Protein AF-A0A3B0ZNG4-F1 (afdb_monomer_lite)

Sequence (256 aa):
MVKKKQIKKQVKKKQLKSKEAVKKKTVAGKAMAKKVVAKKKVAIKKKAVTKKKVAVKKAAVTKSRAKKKSVVTSRRPTAKNDKGLGLTYITRMDHGNTHGWWVRVYKDSKPVESKLFSDGVHGGKLKAKKKAQIHRDLVVKKNKIVPVHLRKTREHSVDKRSTSGVVGVTLSVAEKAGSLRVHWSARFMEKGRQRNVSFSVRKYGYEGAFRNALKVRYAAIERPLPRGLKPPAPSKTLERWMKKQNINPDVNRVTR

Secondary structure (DSSP, 8-state):
--HHHHHHHHHHHHHHHHHHHHHHHHHHHHHHHHHHHHHHHHHHHHHHHHHHHHHHHHHHHHHTTSS---------PPPP--SS-TTTTEEEEEETTEEEEEEEEEETTEEEEEEEEEHHHHTSHHHHHHHHHHHHHHHHHHTTPPPGGGS----PPPPTT-TTSSTTEEEEEEEETTEEEEEEEEEEEETTEEEEEEEEHHHHHHHHHHHHHHHHHHHHTT-PPPTT-PPPPPPHHHHHHHHHTT--TT------

pLDDT: mean 74.51, std 17.83, range [31.36, 95.0]

Foldseek 3Di:
DPVVVVVVVVVVVVVVVVVVVVVVVVVVVVVVVVVVVVVVVVVVVVVVVVVVVVVVVVVVVVVVVPPDDDDDPPPDPDPDPPVDCPCPQWDFDDDDPFGWIWGWDDDPNHTDDIDTQGQVVQVGDVRRVVVSVVVNVVSCVVVVPDDPVRPDPPPDQDDPPAQFNDPQWHWDWDDDPNDTWIWIKGWAADPNDIDIDIDTCLHAAQFLRRVVSQVVNCVRVVHDRDPPRGGHDDDPVVVVNCVVSVRDNPGRPPPD

Organism: NCBI:txid652676

Structure (mmCIF, N/CA/C/O backbone):
data_AF-A0A3B0ZNG4-F1
#
_entry.id   AF-A0A3B0ZNG4-F1
#
loop_
_atom_site.group_PDB
_atom_site.id
_atom_site.type_symbol
_atom_site.label_atom_id
_atom_site.label_alt_id
_atom_site.label_comp_id
_atom_site.label_asym_id
_atom_site.label_entity_id
_atom_site.label_seq_id
_atom_site.pdbx_PDB_ins_code
_atom_site.Cartn_x
_atom_site.Cartn_y
_atom_site.Cartn_z
_atom_site.occupancy
_atom_site.B_iso_or_equiv
_atom_site.auth_seq_id
_atom_site.auth_comp_id
_atom_site.auth_asym_id
_atom_site.auth_atom_id
_atom_site.pdbx_PDB_model_num
ATOM 1 N N . MET A 1 1 ? 8.550 -18.268 -132.167 1.00 57.28 1 MET A N 1
ATOM 2 C CA . MET A 1 1 ? 8.669 -17.047 -131.323 1.00 57.28 1 MET A CA 1
ATOM 3 C C . MET A 1 1 ? 7.418 -16.669 -130.487 1.00 57.28 1 MET A C 1
ATOM 5 O O . MET A 1 1 ? 7.416 -15.605 -129.878 1.00 57.28 1 MET A O 1
ATOM 9 N N . VAL A 1 2 ? 6.379 -17.516 -130.353 1.00 59.19 2 VAL A N 1
ATOM 10 C CA . VAL A 1 2 ? 5.085 -17.103 -129.739 1.00 59.19 2 VAL A CA 1
ATOM 11 C C . VAL A 1 2 ? 4.899 -17.534 -128.263 1.00 59.19 2 VAL A C 1
ATOM 13 O O . VAL A 1 2 ? 4.305 -16.795 -127.479 1.00 59.19 2 VAL A O 1
ATOM 16 N N . LYS A 1 3 ? 5.498 -18.649 -127.809 1.00 58.75 3 LYS A N 1
ATOM 17 C CA . LYS A 1 3 ? 5.297 -19.185 -126.437 1.00 58.75 3 LYS A CA 1
ATOM 18 C C . LYS A 1 3 ? 5.907 -18.345 -125.292 1.00 58.75 3 LYS A C 1
ATOM 20 O O . LYS A 1 3 ? 5.339 -18.299 -124.204 1.00 58.75 3 LYS A O 1
ATOM 25 N N . LYS A 1 4 ? 7.004 -17.598 -125.509 1.00 56.22 4 LYS A N 1
ATOM 26 C CA . LYS A 1 4 ? 7.631 -16.750 -124.459 1.00 56.22 4 LYS A CA 1
ATOM 27 C C . LYS A 1 4 ? 6.819 -15.486 -124.114 1.00 56.22 4 LYS A C 1
ATOM 29 O O . LYS A 1 4 ? 6.902 -14.997 -122.986 1.00 56.22 4 LYS A O 1
ATOM 34 N N . LYS A 1 5 ? 6.000 -14.961 -125.040 1.00 59.62 5 LYS A N 1
ATOM 35 C CA . LYS A 1 5 ? 5.165 -13.763 -124.799 1.00 59.62 5 LYS A CA 1
ATOM 36 C C . LYS A 1 5 ? 3.930 -14.068 -123.938 1.00 59.62 5 LYS A C 1
ATOM 38 O O . LYS A 1 5 ? 3.557 -13.237 -123.108 1.00 59.62 5 LYS A O 1
ATOM 43 N N . GLN A 1 6 ? 3.334 -15.258 -124.062 1.00 59.78 6 GLN A N 1
ATOM 44 C CA . GLN A 1 6 ? 2.169 -15.655 -123.255 1.00 59.78 6 GLN A CA 1
ATOM 45 C C . GLN A 1 6 ? 2.517 -15.868 -121.772 1.00 59.78 6 GLN A C 1
ATOM 47 O O . GLN A 1 6 ? 1.777 -15.401 -120.903 1.00 59.78 6 GLN A O 1
ATOM 52 N N . ILE A 1 7 ? 3.680 -16.456 -121.470 1.00 61.12 7 ILE A N 1
ATOM 53 C CA . ILE A 1 7 ? 4.126 -16.705 -120.087 1.00 61.12 7 ILE A CA 1
ATOM 54 C C . ILE A 1 7 ? 4.395 -15.380 -119.346 1.00 61.12 7 ILE A C 1
ATOM 56 O O . ILE A 1 7 ? 3.908 -15.178 -118.232 1.00 61.12 7 ILE A O 1
ATOM 60 N N . LYS A 1 8 ? 5.059 -14.405 -119.989 1.00 62.00 8 LYS A N 1
ATOM 61 C CA . LYS A 1 8 ? 5.282 -13.066 -119.398 1.00 62.00 8 LYS A CA 1
ATOM 62 C C . LYS A 1 8 ? 3.972 -12.316 -119.109 1.00 62.00 8 LYS A C 1
ATOM 64 O O . LYS A 1 8 ? 3.874 -11.619 -118.097 1.00 62.00 8 LYS A O 1
ATOM 69 N N . LYS A 1 9 ? 2.947 -12.472 -119.958 1.00 66.44 9 LYS A N 1
ATOM 70 C CA . LYS A 1 9 ? 1.638 -11.815 -119.778 1.00 66.44 9 LYS A CA 1
ATOM 71 C C . LYS A 1 9 ? 0.849 -12.424 -118.608 1.00 66.44 9 LYS A C 1
ATOM 73 O O . LYS A 1 9 ? 0.216 -11.681 -117.857 1.00 66.44 9 LYS A O 1
ATOM 78 N N . GLN A 1 10 ? 0.944 -13.741 -118.393 1.00 61.19 10 GLN A N 1
ATOM 79 C CA . GLN A 1 10 ? 0.310 -14.412 -117.249 1.00 61.19 10 GLN A CA 1
ATOM 80 C C . GLN A 1 10 ? 0.970 -14.053 -115.907 1.00 61.19 10 GLN A C 1
ATOM 82 O O . GLN A 1 10 ? 0.257 -13.753 -114.946 1.00 61.19 10 GLN A O 1
ATOM 87 N N . VAL A 1 11 ? 2.305 -13.975 -115.842 1.00 61.94 11 VAL A N 1
ATOM 88 C CA . VAL A 1 11 ? 3.027 -13.585 -114.611 1.00 61.94 11 VAL A CA 1
ATOM 89 C C . VAL A 1 11 ? 2.701 -12.140 -114.205 1.00 61.94 11 VAL A C 1
ATOM 91 O O . VAL A 1 11 ? 2.413 -11.878 -113.035 1.00 61.94 11 VAL A O 1
ATOM 94 N N . LYS A 1 12 ? 2.622 -11.208 -115.167 1.00 65.12 12 LYS A N 1
ATOM 95 C CA . LYS A 1 12 ? 2.272 -9.801 -114.893 1.00 65.12 12 LYS A CA 1
ATOM 96 C C . LYS A 1 12 ? 0.827 -9.642 -114.391 1.00 65.12 12 LYS A C 1
ATOM 98 O O . LYS A 1 12 ? 0.576 -8.856 -113.479 1.00 65.12 12 LYS A O 1
ATOM 103 N N . LYS A 1 13 ? -0.120 -10.437 -114.911 1.00 64.19 13 LYS A N 1
ATOM 104 C CA . LYS A 1 13 ? -1.529 -10.432 -114.462 1.00 64.19 13 LYS A CA 1
ATOM 105 C C . LYS A 1 13 ? -1.692 -11.025 -113.051 1.00 64.19 13 LYS A C 1
ATOM 107 O O . LYS A 1 13 ? -2.508 -10.529 -112.275 1.00 64.19 13 LYS A O 1
ATOM 112 N N . LYS A 1 14 ? -0.881 -12.029 -112.686 1.00 62.38 14 LYS A N 1
ATOM 113 C CA . LYS A 1 14 ? -0.859 -12.624 -111.333 1.00 62.38 14 LYS A CA 1
ATOM 114 C C . LYS A 1 14 ? -0.262 -11.662 -110.290 1.00 62.38 14 LYS A C 1
ATOM 116 O O . LYS A 1 14 ? -0.794 -11.564 -109.188 1.00 62.38 14 LYS A O 1
ATOM 121 N N . GLN A 1 15 ? 0.763 -10.886 -110.661 1.00 60.09 15 GLN A N 1
ATOM 122 C CA . GLN A 1 15 ? 1.368 -9.861 -109.793 1.00 60.09 15 GLN A CA 1
ATOM 123 C C . GLN A 1 15 ? 0.485 -8.615 -109.585 1.00 60.09 15 GLN A C 1
ATOM 125 O O . GLN A 1 15 ? 0.544 -7.987 -108.529 1.00 60.09 15 GLN A O 1
ATOM 130 N N . LEU A 1 16 ? -0.356 -8.250 -110.559 1.00 60.66 16 LEU A N 1
ATOM 131 C CA . LEU A 1 16 ? -1.315 -7.148 -110.399 1.00 60.66 16 LEU A CA 1
ATOM 132 C C . LEU A 1 16 ? -2.482 -7.533 -109.473 1.00 60.66 16 LEU A C 1
ATOM 134 O O . LEU A 1 16 ? -2.827 -6.757 -108.583 1.00 60.66 16 LEU A O 1
ATOM 138 N N . LYS A 1 17 ? -3.008 -8.764 -109.585 1.00 61.12 17 LYS A N 1
ATOM 139 C CA . LYS A 1 17 ? -4.063 -9.271 -108.685 1.00 61.12 17 LYS A CA 1
ATOM 140 C C . LYS A 1 17 ? -3.606 -9.402 -107.225 1.00 61.12 17 LYS A C 1
ATOM 142 O O . LYS A 1 17 ? -4.395 -9.141 -106.319 1.00 61.12 17 LYS A O 1
ATOM 147 N N . SER A 1 18 ? -2.343 -9.762 -106.970 1.00 58.84 18 SER A N 1
ATOM 148 C CA . SER A 1 18 ? -1.824 -9.849 -105.596 1.00 58.84 18 SER A CA 1
ATOM 149 C C . SER A 1 18 ? -1.625 -8.472 -104.949 1.00 58.84 18 SER A C 1
ATOM 151 O O . SER A 1 18 ? -1.932 -8.306 -103.768 1.00 58.84 18 SER A O 1
ATOM 153 N N . LYS A 1 19 ? -1.209 -7.450 -105.711 1.00 60.44 19 LYS A N 1
ATOM 154 C CA . LYS A 1 19 ? -1.071 -6.071 -105.201 1.00 60.44 19 LYS A CA 1
ATOM 155 C C . LYS A 1 19 ? -2.418 -5.421 -104.868 1.00 60.44 19 LYS A C 1
ATOM 157 O O . LYS A 1 19 ? -2.521 -4.697 -103.877 1.00 60.44 19 LYS A O 1
ATOM 162 N N . GLU A 1 20 ? -3.464 -5.716 -105.634 1.00 59.69 20 GLU A N 1
ATOM 163 C CA . GLU A 1 20 ? -4.807 -5.179 -105.390 1.00 59.69 20 GLU A CA 1
ATOM 164 C C . GLU A 1 20 ? -5.466 -5.793 -104.135 1.00 59.69 20 GLU A C 1
ATOM 166 O O . GLU A 1 20 ? -6.095 -5.086 -103.340 1.00 59.69 20 GLU A O 1
ATOM 171 N N . ALA A 1 21 ? -5.223 -7.085 -103.876 1.00 58.44 21 ALA A N 1
ATOM 172 C CA . ALA A 1 21 ? -5.681 -7.774 -102.666 1.00 58.44 21 ALA A CA 1
ATOM 173 C C . ALA A 1 21 ? -5.008 -7.250 -101.376 1.00 58.44 21 ALA A C 1
ATOM 175 O O . ALA A 1 21 ? -5.660 -7.133 -100.333 1.00 58.44 21 ALA A O 1
ATOM 176 N N . VAL A 1 22 ? -3.727 -6.868 -101.441 1.00 58.88 22 VAL A N 1
ATOM 177 C CA . VAL A 1 22 ? -2.989 -6.280 -100.303 1.00 58.88 22 VAL A CA 1
ATOM 178 C C . VAL A 1 22 ? -3.452 -4.844 -100.007 1.00 58.88 22 VAL A C 1
ATOM 180 O O . VAL A 1 22 ? -3.559 -4.447 -98.840 1.00 58.88 22 VAL A O 1
ATOM 183 N N . LYS A 1 23 ? -3.826 -4.076 -101.041 1.00 58.97 23 LYS A N 1
ATOM 184 C CA . LYS A 1 23 ? -4.353 -2.709 -100.883 1.00 58.97 23 LYS A CA 1
ATOM 185 C C . LYS A 1 23 ? -5.767 -2.696 -100.276 1.00 58.97 23 LYS A C 1
ATOM 187 O O . LYS A 1 23 ? -6.052 -1.867 -99.415 1.00 58.97 23 LYS A O 1
ATOM 192 N N . LYS A 1 24 ? -6.632 -3.665 -100.616 1.00 58.97 24 LYS A N 1
ATOM 193 C CA . LYS A 1 24 ? -7.957 -3.814 -99.970 1.00 58.97 24 LYS A CA 1
ATOM 194 C C . LYS A 1 24 ? -7.868 -4.234 -98.490 1.00 58.97 24 LYS A C 1
ATOM 196 O O . LYS A 1 24 ? -8.616 -3.697 -97.672 1.00 58.97 24 LYS A O 1
ATOM 201 N N . LYS A 1 25 ? -6.921 -5.105 -98.104 1.00 57.66 25 LYS A N 1
ATOM 202 C CA . LYS A 1 25 ? -6.720 -5.503 -96.688 1.00 57.66 25 LYS A CA 1
ATOM 203 C C . LYS A 1 25 ? -6.217 -4.357 -95.795 1.00 57.66 25 LYS A C 1
ATOM 205 O O . LYS A 1 25 ? -6.630 -4.252 -94.641 1.00 57.66 25 LYS A O 1
ATOM 210 N N . THR A 1 26 ? -5.379 -3.462 -96.319 1.00 57.12 26 THR A N 1
ATOM 211 C CA . THR A 1 26 ? -4.822 -2.331 -95.549 1.00 57.12 26 THR A CA 1
ATOM 212 C C . THR A 1 26 ? -5.828 -1.197 -95.315 1.00 57.12 26 THR A C 1
ATOM 214 O O . THR A 1 26 ? -5.824 -0.589 -94.240 1.00 57.12 26 THR A O 1
ATOM 217 N N . VAL A 1 27 ? -6.747 -0.948 -96.253 1.00 58.59 27 VAL A N 1
ATOM 218 C CA . VAL A 1 27 ? -7.817 0.055 -96.077 1.00 58.59 27 VAL A CA 1
ATOM 219 C C . VAL A 1 27 ? -8.879 -0.426 -95.073 1.00 58.59 27 VAL A C 1
ATOM 221 O O . VAL A 1 27 ? -9.294 0.350 -94.208 1.00 58.59 27 VAL A O 1
ATOM 224 N N . ALA A 1 28 ? -9.239 -1.716 -95.092 1.00 56.22 28 ALA A N 1
ATOM 225 C CA . ALA A 1 28 ? -10.167 -2.303 -94.118 1.00 56.22 28 ALA A CA 1
ATOM 226 C C . ALA A 1 28 ? -9.609 -2.283 -92.676 1.00 56.22 28 ALA A C 1
ATOM 228 O O . ALA A 1 28 ? -10.331 -1.940 -91.736 1.00 56.22 28 ALA A O 1
ATOM 229 N N . GLY A 1 29 ? -8.308 -2.549 -92.495 1.00 54.41 29 GLY A N 1
ATOM 230 C CA . GLY A 1 29 ? -7.642 -2.471 -91.187 1.00 54.41 29 GLY A CA 1
ATOM 231 C C . GLY A 1 29 ? -7.610 -1.053 -90.596 1.00 54.41 29 GLY A C 1
ATOM 232 O O . GLY A 1 29 ? -7.880 -0.865 -89.406 1.00 54.41 29 GLY A O 1
ATOM 233 N N . LYS A 1 30 ? -7.373 -0.025 -91.428 1.00 58.16 30 LYS A N 1
ATOM 234 C CA . LYS A 1 30 ? -7.393 1.388 -90.992 1.00 58.16 30 LYS A CA 1
ATOM 235 C C . LYS A 1 30 ? -8.799 1.884 -90.627 1.00 58.16 30 LYS A C 1
ATOM 237 O O . LYS A 1 30 ? -8.936 2.658 -89.675 1.00 58.16 30 LYS A O 1
ATOM 242 N N . ALA A 1 31 ? -9.841 1.426 -91.326 1.00 57.06 31 ALA A N 1
ATOM 243 C CA . ALA A 1 31 ? -11.229 1.764 -91.001 1.00 57.06 31 ALA A CA 1
ATOM 244 C C . ALA A 1 31 ? -11.690 1.124 -89.675 1.00 57.06 31 ALA A C 1
ATOM 246 O O . ALA A 1 31 ? -12.338 1.789 -88.860 1.00 57.06 31 ALA A O 1
ATOM 247 N N . MET A 1 32 ? -11.291 -0.126 -89.402 1.00 57.09 32 MET A N 1
ATOM 248 C CA . MET A 1 32 ? -11.587 -0.793 -88.127 1.00 57.09 32 MET A CA 1
ATOM 249 C C . MET A 1 32 ? -10.853 -0.146 -86.942 1.00 57.09 32 MET A C 1
ATOM 251 O O . MET A 1 32 ? -11.470 0.096 -85.902 1.00 57.09 32 MET A O 1
ATOM 255 N N . ALA A 1 33 ? -9.584 0.247 -87.106 1.00 57.12 33 ALA A N 1
ATOM 256 C CA . ALA A 1 33 ? -8.815 0.909 -86.047 1.00 57.12 33 ALA A CA 1
ATOM 257 C C . ALA A 1 33 ? -9.409 2.275 -85.637 1.00 57.12 33 ALA A C 1
ATOM 259 O O . ALA A 1 33 ? -9.537 2.562 -84.444 1.00 57.12 33 ALA A O 1
ATOM 260 N N . LYS A 1 34 ? -9.868 3.097 -86.595 1.00 60.31 34 LYS A N 1
ATOM 261 C CA . LYS A 1 34 ? -10.533 4.380 -86.283 1.00 60.31 34 LYS A CA 1
ATOM 262 C C . LYS A 1 34 ? -11.864 4.189 -85.537 1.00 60.31 34 LYS A C 1
ATOM 264 O O . LYS A 1 34 ? -12.151 4.944 -84.605 1.00 60.31 34 LYS A O 1
ATOM 269 N N . LYS A 1 35 ? -12.646 3.153 -85.872 1.00 59.03 35 LYS A N 1
ATOM 270 C CA . LYS A 1 35 ? -13.938 2.857 -85.215 1.00 59.03 35 LYS A CA 1
ATOM 271 C C . LYS A 1 35 ? -13.762 2.372 -83.767 1.00 59.03 35 LYS A C 1
ATOM 273 O O . LYS A 1 35 ? -14.542 2.756 -82.892 1.00 59.03 35 LYS A O 1
ATOM 278 N N . VAL A 1 36 ? -12.713 1.592 -83.488 1.00 58.41 36 VAL A N 1
ATOM 279 C CA . VAL A 1 36 ? -12.380 1.123 -82.128 1.00 58.41 36 VAL A CA 1
ATOM 280 C C . VAL A 1 36 ? -11.893 2.278 -81.244 1.00 58.41 36 VAL A C 1
ATOM 282 O O . VAL A 1 36 ? -12.336 2.405 -80.101 1.00 58.41 36 VAL A O 1
ATOM 285 N N . VAL A 1 37 ? -11.059 3.179 -81.774 1.00 59.06 37 VAL A N 1
ATOM 286 C CA . VAL A 1 37 ? -10.563 4.349 -81.024 1.00 59.06 37 VAL A CA 1
ATOM 287 C C . VAL A 1 37 ? -11.690 5.348 -80.713 1.00 59.06 37 VAL A C 1
ATOM 289 O O . VAL A 1 37 ? -11.750 5.873 -79.596 1.00 59.06 37 VAL A O 1
ATOM 292 N N . ALA A 1 38 ? -12.638 5.553 -81.634 1.00 59.19 38 ALA A N 1
ATOM 293 C CA . ALA A 1 38 ? -13.813 6.395 -81.397 1.00 59.19 38 ALA A CA 1
ATOM 294 C C . ALA A 1 38 ? -14.747 5.813 -80.314 1.00 59.19 38 ALA A C 1
ATOM 296 O O . ALA A 1 38 ? -15.129 6.528 -79.384 1.00 59.19 38 ALA A O 1
ATOM 297 N N . LYS A 1 39 ? -15.039 4.501 -80.350 1.00 58.62 39 LYS A N 1
ATOM 298 C CA . LYS A 1 39 ? -15.840 3.831 -79.304 1.00 58.62 39 LYS A CA 1
ATOM 299 C C . LYS A 1 39 ? -15.163 3.881 -77.925 1.00 58.62 39 LYS A C 1
ATOM 301 O O . LYS A 1 39 ? -15.842 4.108 -76.921 1.00 58.62 39 LYS A O 1
ATOM 306 N N . LYS A 1 40 ? -13.830 3.756 -77.861 1.00 58.47 40 LYS A N 1
ATOM 307 C CA . LYS A 1 40 ? -13.070 3.823 -76.597 1.00 58.47 40 LYS A CA 1
ATOM 308 C C . LYS A 1 40 ? -13.097 5.232 -75.979 1.00 58.47 40 LYS A C 1
ATOM 310 O O . LYS A 1 40 ? -13.305 5.355 -74.773 1.00 58.47 40 LYS A O 1
ATOM 315 N N . LYS A 1 41 ? -12.997 6.301 -76.785 1.00 58.50 41 LYS A N 1
ATOM 316 C CA . LYS A 1 41 ? -13.106 7.695 -76.295 1.00 58.50 41 LYS A CA 1
ATOM 317 C C . LYS A 1 41 ? -14.509 8.041 -75.769 1.00 58.50 41 LYS A C 1
ATOM 319 O O . LYS A 1 41 ? -14.620 8.730 -74.754 1.00 58.50 41 LYS A O 1
ATOM 324 N N . VAL A 1 42 ? -15.575 7.524 -76.388 1.00 58.31 42 VAL A N 1
ATOM 325 C CA . VAL A 1 42 ? -16.960 7.738 -75.915 1.00 58.31 42 VAL A CA 1
ATOM 326 C C . VAL A 1 42 ? -17.232 6.993 -74.598 1.00 58.31 42 VAL A C 1
ATOM 328 O O . VAL A 1 42 ? -17.859 7.552 -73.696 1.00 58.31 42 VAL A O 1
ATOM 331 N N . ALA A 1 43 ? -16.698 5.779 -74.428 1.00 55.66 43 ALA A N 1
ATOM 332 C CA . ALA A 1 43 ? -16.823 5.019 -73.179 1.00 55.66 43 ALA A CA 1
ATOM 333 C C . ALA A 1 43 ? -16.085 5.679 -71.994 1.00 55.66 43 ALA A C 1
ATOM 335 O O . ALA A 1 43 ? -16.588 5.670 -70.867 1.00 55.66 43 ALA A O 1
ATOM 336 N N . ILE A 1 44 ? -14.928 6.305 -72.243 1.00 58.44 44 ILE A N 1
ATOM 337 C CA . ILE A 1 44 ? -14.160 7.030 -71.217 1.00 58.44 44 ILE A CA 1
ATOM 338 C C . ILE A 1 44 ? -14.892 8.314 -70.789 1.00 58.44 44 ILE A C 1
ATOM 340 O O . ILE A 1 44 ? -15.012 8.572 -69.589 1.00 58.44 44 ILE A O 1
ATOM 344 N N . LYS A 1 45 ? -15.481 9.072 -71.729 1.00 56.59 45 LYS A N 1
ATOM 345 C CA . LYS A 1 45 ? -16.289 10.259 -71.390 1.00 56.59 45 LYS A CA 1
ATOM 346 C C . LYS A 1 45 ? -17.568 9.901 -70.617 1.00 56.59 45 LYS A C 1
ATOM 348 O O . LYS A 1 45 ? -17.867 10.559 -69.623 1.00 56.59 45 LYS A O 1
ATOM 353 N N . LYS A 1 46 ? -18.277 8.819 -70.974 1.00 55.75 46 LYS A N 1
ATOM 354 C CA . LYS A 1 46 ? -19.475 8.375 -70.226 1.00 55.75 46 LYS A CA 1
ATOM 355 C C . LYS A 1 46 ? -19.150 7.889 -68.801 1.00 55.75 46 LYS A C 1
ATOM 357 O O . LYS A 1 46 ? -19.910 8.192 -67.885 1.00 55.75 46 LYS A O 1
ATOM 362 N N . LYS A 1 47 ? -18.003 7.225 -68.578 1.00 55.62 47 LYS A N 1
ATOM 363 C CA . LYS A 1 47 ? -17.538 6.830 -67.226 1.00 55.62 47 LYS A CA 1
ATOM 364 C C . LYS A 1 47 ? -17.084 8.016 -66.358 1.00 55.62 47 LYS A C 1
ATOM 366 O O . LYS A 1 47 ? -17.202 7.950 -65.135 1.00 55.62 47 LYS A O 1
ATOM 371 N N . ALA A 1 48 ? -16.592 9.101 -66.957 1.00 53.44 48 ALA A N 1
ATOM 372 C CA . ALA A 1 48 ? -16.216 10.311 -66.221 1.00 53.44 48 ALA A CA 1
ATOM 373 C C . ALA A 1 48 ? -17.443 11.104 -65.725 1.00 53.44 48 ALA A C 1
ATOM 375 O O . ALA A 1 48 ? -17.445 11.601 -64.597 1.00 53.44 48 ALA A O 1
ATOM 376 N N . VAL A 1 49 ? -18.515 11.164 -66.522 1.00 55.16 49 VAL A N 1
ATOM 377 C CA . VAL A 1 49 ? -19.752 11.881 -66.159 1.00 55.16 49 VAL A CA 1
ATOM 378 C C . VAL A 1 49 ? -20.537 11.146 -65.061 1.00 55.16 49 VAL A C 1
ATOM 380 O O . VAL A 1 49 ? -21.043 11.787 -64.137 1.00 55.16 49 VAL A O 1
ATOM 383 N N . THR A 1 50 ? -20.569 9.808 -65.071 1.00 55.16 50 THR A N 1
ATOM 384 C CA . THR A 1 50 ? -21.223 9.021 -64.006 1.00 55.16 50 THR A CA 1
ATOM 385 C C . THR A 1 50 ? -20.448 9.040 -62.686 1.00 55.16 50 THR A C 1
ATOM 387 O O . THR A 1 50 ? -21.069 9.136 -61.627 1.00 55.16 50 THR A O 1
ATOM 390 N N . LYS A 1 51 ? -19.105 9.079 -62.707 1.00 53.66 51 LYS A N 1
ATOM 391 C CA . LYS A 1 51 ? -18.300 9.266 -61.481 1.00 53.66 51 LYS A CA 1
ATOM 392 C C . LYS A 1 51 ? -18.472 10.657 -60.854 1.00 53.66 51 LYS A C 1
ATOM 394 O O . LYS A 1 51 ? -18.544 10.752 -59.630 1.00 53.66 51 LYS A O 1
ATOM 399 N N . LYS A 1 52 ? -18.620 11.723 -61.655 1.00 53.34 52 LYS A N 1
ATOM 400 C CA . LYS A 1 52 ? -18.869 13.084 -61.133 1.00 53.34 52 LYS A CA 1
ATOM 401 C C . LYS A 1 52 ? -20.258 13.224 -60.487 1.00 53.34 52 LYS A C 1
ATOM 403 O O . LYS A 1 52 ? -20.369 13.837 -59.430 1.00 53.34 52 LYS A O 1
ATOM 408 N N . LYS A 1 53 ? -21.304 12.596 -61.044 1.00 52.25 53 LYS A N 1
ATOM 409 C CA . LYS A 1 53 ? -22.677 12.667 -60.490 1.00 52.25 53 LYS A CA 1
ATOM 410 C C . LYS A 1 53 ? -22.855 11.874 -59.179 1.00 52.25 53 LYS A C 1
ATOM 412 O O . LYS A 1 53 ? -23.625 12.291 -58.317 1.00 52.25 53 LYS A O 1
ATOM 417 N N . VAL A 1 54 ? -22.110 10.780 -58.988 1.00 52.94 54 VAL A N 1
ATOM 418 C CA . VAL A 1 54 ? -22.124 9.984 -57.738 1.00 52.94 54 VAL A CA 1
ATOM 419 C C . VAL A 1 54 ? -21.322 10.659 -56.612 1.00 52.94 54 VAL A C 1
ATOM 421 O O . VAL A 1 54 ? -21.699 10.554 -55.445 1.00 52.94 54 VAL A O 1
ATOM 424 N N . ALA A 1 55 ? -20.267 11.414 -56.942 1.00 50.56 55 ALA A N 1
ATOM 425 C CA . ALA A 1 55 ? -19.482 12.165 -55.958 1.00 50.56 55 ALA A CA 1
ATOM 426 C C . ALA A 1 55 ? -20.261 13.348 -55.346 1.00 50.56 55 ALA A C 1
ATOM 428 O O . ALA A 1 55 ? -20.189 13.569 -54.138 1.00 50.56 55 ALA A O 1
ATOM 429 N N . VAL A 1 56 ? -21.073 14.055 -56.142 1.00 54.12 56 VAL A N 1
ATOM 430 C CA . VAL A 1 56 ? -21.857 15.210 -55.660 1.00 54.12 56 VAL A CA 1
ATOM 431 C C . VAL A 1 56 ? -23.024 14.778 -54.755 1.00 54.12 56 VAL A C 1
ATOM 433 O O . VAL A 1 56 ? -23.279 15.428 -53.744 1.00 54.12 56 VAL A O 1
ATOM 436 N N . LYS A 1 57 ? -23.673 13.629 -55.014 1.00 49.75 57 LYS A N 1
ATOM 437 C CA . LYS A 1 57 ? -24.732 13.102 -54.124 1.00 49.75 57 LYS A CA 1
ATOM 438 C C . LYS A 1 57 ? -24.199 12.506 -52.809 1.00 49.75 57 LYS A C 1
ATOM 440 O O . LYS A 1 57 ? -24.870 12.627 -51.788 1.00 49.75 57 LYS A O 1
ATOM 445 N N . LYS A 1 58 ? -22.983 11.936 -52.777 1.00 46.88 58 LYS A N 1
ATOM 446 C CA . LYS A 1 58 ? -22.347 11.478 -51.519 1.00 46.88 58 LYS A CA 1
ATOM 447 C C . LYS A 1 58 ? -21.835 12.625 -50.636 1.00 46.88 58 LYS A C 1
ATOM 449 O O . LYS A 1 58 ? -21.783 12.452 -49.424 1.00 46.88 58 LYS A O 1
ATOM 454 N N . ALA A 1 59 ? -21.505 13.784 -51.210 1.00 45.25 59 ALA A N 1
ATOM 455 C CA . ALA A 1 59 ? -21.048 14.956 -50.456 1.00 45.25 59 ALA A CA 1
ATOM 456 C C . ALA A 1 59 ? -22.186 15.749 -49.775 1.00 45.25 59 ALA A C 1
ATOM 458 O O . ALA A 1 59 ? -21.947 16.429 -48.778 1.00 45.25 59 ALA A O 1
ATOM 459 N N . ALA A 1 60 ? -23.424 15.650 -50.273 1.00 44.69 60 ALA A N 1
ATOM 460 C CA . ALA A 1 60 ? -24.585 16.312 -49.667 1.00 44.69 60 ALA A CA 1
ATOM 461 C C . ALA A 1 60 ? -25.144 15.548 -48.448 1.00 44.69 60 ALA A C 1
ATOM 463 O O . ALA A 1 60 ? -25.575 16.164 -47.477 1.00 44.69 60 ALA A O 1
ATOM 464 N N . VAL A 1 61 ? -25.065 14.210 -48.446 1.00 45.28 61 VAL A N 1
ATOM 465 C CA . VAL A 1 61 ? -25.571 13.358 -47.346 1.00 45.28 61 VAL A CA 1
ATOM 466 C C . VAL A 1 61 ? -24.601 13.292 -46.153 1.00 45.28 61 VAL A C 1
ATOM 468 O O . VAL A 1 61 ? -25.012 13.031 -45.025 1.00 45.28 61 VAL A O 1
ATOM 471 N N . THR A 1 62 ? -23.311 13.585 -46.349 1.00 44.50 62 THR A N 1
ATOM 472 C CA . THR A 1 62 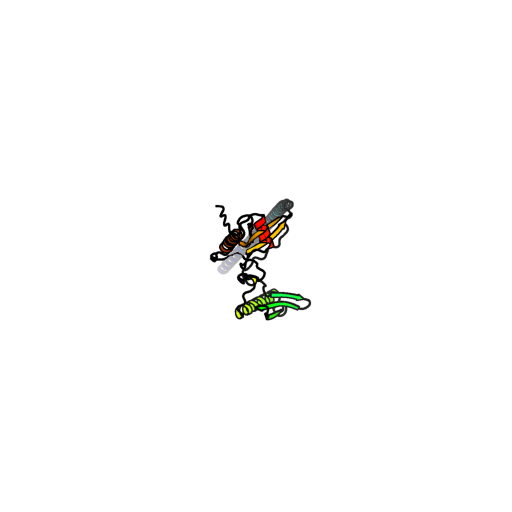? -22.319 13.622 -45.257 1.00 44.50 62 THR A CA 1
ATOM 473 C C . THR A 1 62 ? -22.259 14.961 -44.521 1.00 44.50 62 THR A C 1
ATOM 475 O O . THR A 1 62 ? -21.840 14.983 -43.365 1.00 44.50 62 THR A O 1
ATOM 478 N N . LYS A 1 63 ? -22.729 16.065 -45.121 1.00 45.72 63 LYS A N 1
ATOM 479 C CA . LYS A 1 63 ? -22.758 17.387 -44.462 1.00 45.72 63 LYS A CA 1
ATOM 480 C C . LYS A 1 63 ? -23.954 17.594 -43.523 1.00 45.72 63 LYS A C 1
ATOM 482 O O . LYS A 1 63 ? -23.814 18.317 -42.542 1.00 45.72 63 LYS A O 1
ATOM 487 N N . SER A 1 64 ? -25.089 16.924 -43.736 1.00 42.06 64 SER A N 1
ATOM 488 C CA . SER A 1 64 ? -26.259 17.027 -42.840 1.00 42.06 64 SER A CA 1
ATOM 489 C C . SER A 1 64 ? -26.200 16.092 -41.621 1.00 42.06 64 SER A C 1
ATOM 491 O O . SER A 1 64 ? -26.918 16.304 -40.648 1.00 42.06 64 SER A O 1
ATOM 493 N N . ARG A 1 65 ? -25.280 15.116 -41.601 1.00 38.62 65 ARG A N 1
ATOM 494 C CA . ARG A 1 65 ? -25.012 14.221 -40.455 1.00 38.62 65 ARG A CA 1
ATOM 495 C C . ARG A 1 65 ? -23.766 14.636 -39.651 1.00 38.62 65 ARG A C 1
ATOM 497 O O . ARG A 1 65 ? -23.143 13.809 -38.998 1.00 38.62 65 ARG A O 1
ATOM 504 N N . ALA A 1 66 ? -23.379 15.912 -39.705 1.00 43.09 66 ALA A N 1
ATOM 505 C CA . ALA A 1 66 ? -22.264 16.468 -38.926 1.00 43.09 66 ALA A CA 1
ATOM 506 C C . ALA A 1 66 ? -22.713 17.426 -37.800 1.00 43.09 66 ALA A C 1
ATOM 508 O O . ALA A 1 66 ? -21.896 17.834 -36.981 1.00 43.09 66 ALA A O 1
ATOM 509 N N . LYS A 1 67 ? -24.013 17.740 -37.692 1.00 41.81 67 LYS A N 1
ATOM 510 C CA . LYS A 1 67 ? -24.599 18.561 -36.613 1.00 41.81 67 LYS A CA 1
ATOM 511 C C . LYS A 1 67 ? -25.562 17.738 -35.751 1.00 41.81 67 LYS A C 1
ATOM 513 O O . LYS A 1 67 ? -26.763 17.957 -35.776 1.00 41.81 67 LYS A O 1
ATOM 518 N N . LYS A 1 68 ? -25.036 16.744 -35.033 1.00 45.78 68 LYS A N 1
ATOM 519 C CA . LYS A 1 68 ? -25.613 16.161 -33.801 1.00 45.78 68 LYS A CA 1
ATOM 520 C C . LYS A 1 68 ? -24.725 14.997 -33.372 1.00 45.78 68 LYS A C 1
ATOM 522 O O . LYS A 1 68 ? -24.925 13.871 -33.814 1.00 45.78 68 LYS A O 1
ATOM 527 N N . LYS A 1 69 ? -23.719 15.290 -32.547 1.00 39.34 69 LYS A N 1
ATOM 528 C CA . LYS A 1 69 ? -23.108 14.356 -31.588 1.00 39.34 69 LYS A CA 1
ATOM 529 C C . LYS A 1 69 ? -22.263 15.156 -30.597 1.00 39.34 69 LYS A C 1
ATOM 531 O O . LYS A 1 69 ? -21.122 15.501 -30.863 1.00 39.34 69 LYS A O 1
ATOM 536 N N . SER A 1 70 ? -22.951 15.524 -29.518 1.00 37.34 70 SER A N 1
ATOM 537 C CA . SER A 1 70 ? -22.503 15.509 -28.124 1.00 37.34 70 SER A CA 1
ATOM 538 C C . SER A 1 70 ? -21.005 15.654 -27.854 1.00 37.34 70 SER A C 1
ATOM 540 O O . SER A 1 70 ? -20.208 14.779 -28.190 1.00 37.34 70 SER A O 1
ATOM 542 N N . VAL A 1 71 ? -20.695 16.708 -27.100 1.00 46.06 71 VAL A N 1
ATOM 543 C CA . VAL A 1 71 ? -19.534 16.860 -26.220 1.00 46.06 71 VAL A CA 1
ATOM 544 C C . VAL A 1 71 ? -19.219 15.527 -25.530 1.00 46.06 71 VAL A C 1
ATOM 546 O O . VAL A 1 71 ? -19.860 15.141 -24.559 1.00 46.06 71 VAL A O 1
ATOM 549 N N . VAL A 1 72 ? -18.237 14.802 -26.057 1.00 39.03 72 VAL A N 1
ATOM 550 C CA . VAL A 1 72 ? -17.560 13.712 -25.358 1.00 39.03 72 VAL A CA 1
ATOM 551 C C . VAL A 1 72 ? -16.099 14.109 -25.340 1.00 39.03 72 VAL A C 1
ATOM 553 O O . VAL A 1 72 ? -15.431 14.141 -26.372 1.00 39.03 72 VAL A O 1
ATOM 556 N N . THR A 1 73 ? -15.633 14.477 -24.154 1.00 47.84 73 THR A N 1
ATOM 557 C CA . THR A 1 73 ? -14.226 14.695 -23.833 1.00 47.84 73 THR A CA 1
ATOM 558 C C . THR A 1 73 ? -13.392 13.566 -24.434 1.00 47.84 73 THR A C 1
ATOM 560 O O . THR A 1 73 ? -13.562 12.395 -24.087 1.00 47.84 73 THR A O 1
ATOM 563 N N . SER A 1 74 ? -12.501 13.908 -25.365 1.00 45.41 74 SER A N 1
ATOM 564 C CA . SER A 1 74 ? -11.593 12.971 -26.018 1.00 45.41 74 SER A CA 1
ATOM 565 C C . SER A 1 74 ? -10.564 12.463 -25.007 1.00 45.41 74 SER A C 1
ATOM 567 O O . SER A 1 74 ? -9.433 12.937 -24.912 1.00 45.41 74 SER A O 1
ATOM 569 N N . ARG A 1 75 ? -10.943 11.457 -24.216 1.00 46.50 75 ARG A N 1
ATOM 570 C CA . ARG A 1 75 ? -9.964 10.666 -23.472 1.00 46.50 75 ARG A CA 1
ATOM 571 C C . ARG A 1 75 ? -9.106 9.938 -24.502 1.00 46.50 75 ARG A C 1
ATOM 573 O O . ARG A 1 75 ? -9.584 9.057 -25.214 1.00 46.50 75 ARG A O 1
ATOM 580 N N . ARG A 1 76 ? -7.844 10.363 -24.600 1.00 39.41 76 ARG A N 1
ATOM 581 C CA . ARG A 1 76 ? -6.769 9.715 -25.361 1.00 39.41 76 ARG A CA 1
ATOM 582 C C . ARG A 1 76 ? -6.871 8.192 -25.174 1.00 39.41 76 ARG A C 1
ATOM 584 O O . ARG A 1 76 ? -6.982 7.764 -24.023 1.00 39.41 76 ARG A O 1
ATOM 591 N N . PRO A 1 77 ? -6.832 7.373 -26.240 1.00 41.16 77 PRO A N 1
ATOM 592 C CA . PRO A 1 77 ? -6.856 5.926 -26.080 1.00 41.16 77 PRO A CA 1
ATOM 593 C C . PRO A 1 77 ? -5.647 5.525 -25.233 1.00 41.16 77 PRO A C 1
ATOM 595 O O . PRO A 1 77 ? -4.500 5.787 -25.606 1.00 41.16 77 PRO A O 1
ATOM 598 N N . THR A 1 78 ? -5.901 4.959 -24.055 1.00 47.75 78 THR A N 1
ATOM 599 C CA . THR A 1 78 ? -4.852 4.397 -23.211 1.00 47.75 78 THR A CA 1
ATOM 600 C C . THR A 1 78 ? -4.198 3.270 -23.998 1.00 47.75 78 THR A C 1
ATOM 602 O O . THR A 1 78 ? -4.878 2.371 -24.499 1.00 47.75 78 THR A O 1
ATOM 605 N N . ALA A 1 79 ? -2.879 3.363 -24.182 1.00 49.84 79 ALA A N 1
ATOM 606 C CA . ALA A 1 79 ? -2.099 2.320 -24.829 1.00 49.84 79 ALA A CA 1
ATOM 607 C C . ALA A 1 79 ? -2.457 0.979 -24.181 1.00 49.84 79 ALA A C 1
ATOM 609 O O . ALA A 1 79 ? -2.445 0.857 -22.955 1.00 49.84 79 ALA A O 1
ATOM 610 N N . LYS A 1 80 ? -2.840 -0.001 -25.004 1.00 43.56 80 LYS A N 1
ATOM 611 C CA . LYS A 1 80 ? -3.060 -1.370 -24.543 1.00 43.56 80 LYS A CA 1
ATOM 612 C C . LYS A 1 80 ? -1.791 -1.791 -23.798 1.00 43.56 80 LYS A C 1
ATOM 614 O O . LYS A 1 80 ? -0.695 -1.643 -24.328 1.00 43.56 80 LYS A O 1
ATOM 619 N N . ASN A 1 81 ? -1.946 -2.219 -22.547 1.00 46.22 81 ASN A N 1
ATOM 620 C CA . ASN A 1 81 ? -0.850 -2.715 -21.724 1.00 46.22 81 ASN A CA 1
ATOM 621 C C . ASN A 1 81 ? -0.336 -4.018 -22.343 1.00 46.22 81 ASN A C 1
ATOM 623 O O . ASN A 1 81 ? -0.787 -5.106 -21.981 1.00 46.22 81 ASN A O 1
ATOM 627 N N . ASP A 1 82 ? 0.597 -3.910 -23.283 1.00 47.38 82 ASP A N 1
ATOM 628 C CA . ASP A 1 82 ? 1.460 -5.023 -23.642 1.00 47.38 82 ASP A CA 1
ATOM 629 C C . ASP A 1 82 ? 2.127 -5.460 -22.334 1.00 47.38 82 ASP A C 1
ATOM 631 O O . ASP A 1 82 ? 2.807 -4.662 -21.689 1.00 47.38 82 ASP A O 1
ATOM 635 N N . LYS A 1 83 ? 1.886 -6.700 -21.895 1.00 51.78 83 LYS A N 1
ATOM 636 C CA . LYS A 1 83 ? 2.316 -7.254 -20.592 1.00 51.78 83 LYS A CA 1
ATOM 637 C C . LYS A 1 83 ? 3.850 -7.379 -20.434 1.00 51.78 83 LYS A C 1
ATOM 639 O O . LYS A 1 83 ? 4.325 -8.199 -19.656 1.00 51.78 83 LYS A O 1
ATOM 644 N N . GLY A 1 84 ? 4.632 -6.625 -21.203 1.00 61.12 84 GLY A N 1
ATOM 645 C CA . GLY A 1 84 ? 6.082 -6.528 -21.096 1.00 61.12 84 GLY A CA 1
ATOM 646 C C . GLY A 1 84 ? 6.521 -5.369 -20.202 1.00 61.12 84 GLY A C 1
ATOM 647 O O . GLY A 1 84 ? 5.713 -4.599 -19.693 1.00 61.12 84 GLY A O 1
ATOM 648 N N . LEU A 1 85 ? 7.836 -5.187 -20.072 1.00 67.50 85 LEU A N 1
ATOM 649 C CA . LEU A 1 85 ? 8.455 -4.137 -19.247 1.00 67.50 85 LEU A CA 1
ATOM 650 C C . LEU A 1 85 ? 8.239 -2.701 -19.769 1.00 67.50 85 LEU A C 1
ATOM 652 O O . LEU A 1 85 ? 8.920 -1.777 -19.326 1.00 67.50 85 LEU A O 1
ATOM 656 N N . GLY A 1 86 ? 7.341 -2.502 -20.742 1.00 82.62 86 GLY A N 1
ATOM 657 C CA . GLY A 1 86 ? 6.969 -1.207 -21.311 1.00 82.62 86 GLY A CA 1
ATOM 658 C C . GLY A 1 86 ? 8.163 -0.283 -21.566 1.00 82.62 86 GLY A C 1
ATOM 659 O O . GLY A 1 86 ? 9.119 -0.649 -22.255 1.00 82.62 86 GLY A O 1
ATOM 660 N N . LEU A 1 87 ? 8.105 0.916 -20.982 1.00 82.50 87 LEU A N 1
ATOM 661 C CA . LEU A 1 87 ? 9.210 1.881 -20.890 1.00 82.50 87 LEU A CA 1
ATOM 662 C C . LEU A 1 87 ? 9.853 1.902 -19.492 1.00 82.50 87 LEU A C 1
ATOM 664 O O . LEU A 1 87 ? 10.585 2.830 -19.161 1.00 82.50 87 LEU A O 1
ATOM 668 N N . THR A 1 88 ? 9.589 0.908 -18.641 1.00 83.25 88 THR A N 1
ATOM 669 C CA . THR A 1 88 ? 10.225 0.828 -17.323 1.00 83.25 88 THR A CA 1
ATOM 670 C C . THR A 1 88 ? 11.744 0.810 -17.490 1.00 83.25 88 THR A C 1
ATOM 672 O O . THR A 1 88 ? 12.257 0.101 -18.356 1.00 83.25 88 THR A O 1
ATOM 675 N N . TYR A 1 89 ? 12.441 1.613 -16.678 1.00 89.19 89 TYR A N 1
ATOM 676 C CA . TYR A 1 89 ? 13.892 1.848 -16.735 1.00 89.19 89 TYR A CA 1
ATOM 677 C C . TYR A 1 89 ? 14.410 2.561 -17.990 1.00 89.19 89 TYR A C 1
ATOM 679 O O . TYR A 1 89 ? 15.620 2.696 -18.131 1.00 89.19 89 TYR A O 1
ATOM 687 N N . ILE A 1 90 ? 13.543 3.033 -18.891 1.00 93.00 90 ILE A N 1
ATOM 688 C CA . ILE A 1 90 ? 13.949 3.738 -20.110 1.00 93.00 90 ILE A CA 1
ATOM 689 C C . ILE A 1 90 ? 13.325 5.134 -20.113 1.00 93.00 90 ILE A C 1
ATOM 691 O O . ILE A 1 90 ? 12.109 5.290 -20.199 1.00 93.00 90 ILE A O 1
ATOM 695 N N . THR A 1 91 ? 14.164 6.162 -20.060 1.00 93.38 91 THR A N 1
ATOM 696 C CA . THR A 1 91 ? 13.755 7.567 -20.142 1.00 93.38 91 THR A CA 1
ATOM 697 C C . THR A 1 91 ? 14.165 8.134 -21.494 1.00 93.38 91 THR A C 1
ATOM 699 O O . THR A 1 91 ? 15.258 7.863 -21.986 1.00 93.38 91 THR A O 1
ATOM 702 N N . ARG A 1 92 ? 13.296 8.929 -22.116 1.00 92.75 92 ARG A N 1
ATOM 703 C CA . ARG A 1 92 ? 13.680 9.701 -23.296 1.00 92.75 92 ARG A CA 1
ATOM 704 C C . ARG A 1 92 ? 14.404 10.970 -22.848 1.00 92.75 92 ARG A C 1
ATOM 706 O O . ARG A 1 92 ? 13.851 11.708 -22.042 1.00 92.75 92 ARG A O 1
ATOM 713 N N . MET A 1 93 ? 15.599 11.211 -23.376 1.00 91.12 93 MET A N 1
ATOM 714 C CA . MET A 1 93 ? 16.305 12.483 -23.237 1.00 91.12 93 MET A CA 1
ATOM 715 C C . MET A 1 93 ? 16.169 13.265 -24.539 1.00 91.12 93 MET A C 1
ATOM 717 O O . MET A 1 93 ? 16.563 12.776 -25.598 1.00 91.12 93 MET A O 1
ATOM 721 N N . ASP A 1 94 ? 15.581 14.452 -24.433 1.00 88.19 94 ASP A N 1
ATOM 722 C CA . ASP A 1 94 ? 15.385 15.408 -25.522 1.00 88.19 94 ASP A CA 1
ATOM 723 C C . ASP A 1 94 ? 15.832 16.795 -25.031 1.00 88.19 94 ASP A C 1
ATOM 725 O O . ASP A 1 94 ? 15.006 17.675 -24.804 1.00 88.19 94 ASP A O 1
ATOM 729 N N . HIS A 1 95 ? 17.138 16.972 -24.798 1.00 85.12 95 HIS A N 1
ATOM 730 C CA . HIS A 1 95 ? 17.698 18.239 -24.310 1.00 85.12 95 HIS A CA 1
ATOM 731 C C . HIS A 1 95 ? 18.797 18.745 -25.243 1.00 85.12 95 HIS A C 1
ATOM 733 O O . HIS A 1 95 ? 19.788 18.047 -25.448 1.00 85.12 95 HIS A O 1
ATOM 739 N N . GLY A 1 96 ? 18.636 19.973 -25.753 1.00 83.25 96 GLY A N 1
ATOM 740 C CA . GLY A 1 96 ? 19.626 20.661 -26.587 1.00 83.25 96 GLY A CA 1
ATOM 741 C C . GLY A 1 96 ? 20.142 19.776 -27.720 1.00 83.25 96 GLY A C 1
ATOM 742 O O . GLY A 1 96 ? 19.363 19.327 -28.552 1.00 83.25 96 GLY A O 1
ATOM 743 N N . ASN A 1 97 ? 21.442 19.477 -27.686 1.00 81.94 97 ASN A N 1
ATOM 744 C CA . ASN A 1 97 ? 22.136 18.659 -28.686 1.00 81.94 97 ASN A CA 1
ATOM 745 C C . ASN A 1 97 ? 22.155 17.153 -28.356 1.00 81.94 97 ASN A C 1
ATOM 747 O O . ASN A 1 97 ? 22.679 16.350 -29.129 1.00 81.94 97 ASN A O 1
ATOM 751 N N . THR A 1 98 ? 21.596 16.747 -27.214 1.00 85.00 98 THR A N 1
ATOM 752 C CA . THR A 1 98 ? 21.628 15.364 -26.734 1.00 85.00 98 THR A CA 1
ATOM 753 C C . THR A 1 98 ? 20.245 14.736 -26.843 1.00 85.00 98 THR A C 1
ATOM 755 O O . THR A 1 98 ? 19.373 14.899 -25.985 1.00 85.00 98 THR A O 1
ATOM 758 N N . HIS A 1 99 ? 20.072 13.949 -27.903 1.00 91.38 99 HIS A N 1
ATOM 759 C CA . HIS A 1 99 ? 18.865 13.172 -28.161 1.00 91.38 99 HIS A CA 1
ATOM 760 C C . HIS A 1 99 ? 19.161 11.686 -28.032 1.00 91.38 99 HIS A C 1
ATOM 762 O O . HIS A 1 99 ? 20.000 11.142 -28.755 1.00 91.38 99 HIS A O 1
ATOM 768 N N . GLY A 1 100 ? 18.461 11.003 -27.133 1.00 93.94 100 GLY A N 1
ATOM 769 C CA . GLY A 1 100 ? 18.705 9.584 -26.918 1.00 93.94 100 GLY A CA 1
ATOM 770 C C . GLY A 1 100 ? 17.762 8.934 -25.924 1.00 93.94 100 GLY A C 1
ATOM 771 O O . GLY A 1 100 ? 16.903 9.567 -25.313 1.00 93.94 100 GLY A O 1
ATOM 772 N N . TRP A 1 101 ? 17.906 7.626 -25.778 1.00 95.00 101 TRP A N 1
ATOM 773 C CA . TRP A 1 101 ? 17.180 6.834 -24.794 1.00 95.00 101 TRP A CA 1
ATOM 774 C C . TRP A 1 101 ? 18.120 6.442 -23.667 1.00 95.00 101 TRP A C 1
ATOM 776 O O . TRP A 1 101 ? 19.103 5.740 -23.888 1.00 95.00 101 TRP A O 1
ATOM 786 N N . TRP A 1 102 ? 17.821 6.898 -22.459 1.00 93.94 102 TRP A N 1
ATOM 787 C CA . TRP A 1 102 ? 18.611 6.606 -21.276 1.00 93.94 102 TRP A CA 1
ATOM 788 C C . TRP A 1 102 ? 18.037 5.402 -20.544 1.00 93.94 102 TRP A C 1
ATOM 790 O O . TRP A 1 102 ? 16.910 5.444 -20.045 1.00 93.94 102 TRP A O 1
ATOM 800 N N . VAL A 1 103 ? 18.812 4.324 -20.489 1.00 95.00 103 VAL A N 1
ATOM 801 C CA . VAL A 1 103 ? 18.489 3.125 -19.721 1.00 95.00 103 VAL A CA 1
ATOM 802 C C . VAL A 1 103 ? 19.107 3.265 -18.337 1.00 95.00 103 VAL A C 1
ATOM 804 O O . VAL A 1 103 ? 20.317 3.441 -18.224 1.00 95.00 103 VAL A O 1
ATOM 807 N N . ARG A 1 104 ? 18.280 3.198 -17.293 1.00 93.44 104 ARG A N 1
ATOM 808 C CA . ARG A 1 104 ? 18.695 3.235 -15.884 1.00 93.44 104 ARG A CA 1
ATOM 809 C C . ARG A 1 104 ? 17.989 2.128 -15.123 1.00 93.44 104 ARG A C 1
ATOM 811 O O . ARG A 1 104 ? 16.807 2.259 -14.796 1.00 93.44 104 ARG A O 1
ATOM 818 N N . VAL A 1 105 ? 18.698 1.036 -14.864 1.00 91.25 105 VAL A N 1
ATOM 819 C CA . VAL A 1 105 ? 18.156 -0.121 -14.145 1.00 91.25 105 VAL A CA 1
ATOM 820 C C . VAL A 1 105 ? 18.608 -0.064 -12.688 1.00 91.25 105 VAL A C 1
ATOM 822 O O . VAL A 1 105 ? 19.786 0.131 -12.404 1.00 91.25 105 VAL A O 1
ATOM 825 N N . TYR A 1 106 ? 17.665 -0.260 -11.766 1.00 89.50 106 TYR A N 1
ATOM 826 C CA . TYR A 1 106 ? 17.916 -0.256 -10.325 1.00 89.50 106 TYR A CA 1
ATOM 827 C C . TYR A 1 106 ? 17.533 -1.598 -9.704 1.00 89.50 106 TYR A C 1
ATOM 829 O O . TYR A 1 106 ? 16.504 -2.184 -10.061 1.00 89.50 106 TYR A O 1
ATOM 837 N N . LYS A 1 107 ? 18.315 -2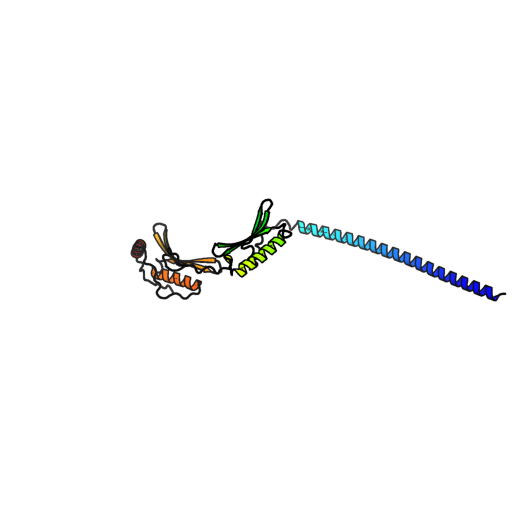.039 -8.718 1.00 86.00 107 LYS A N 1
ATOM 838 C CA . LYS A 1 107 ? 18.001 -3.181 -7.853 1.00 86.00 107 LYS A CA 1
ATOM 839 C C . LYS A 1 107 ? 18.074 -2.721 -6.404 1.00 86.00 107 LYS A C 1
ATOM 841 O O . LYS A 1 107 ? 19.109 -2.236 -5.970 1.00 86.00 107 LYS A O 1
ATOM 846 N N . ASP A 1 108 ? 16.953 -2.831 -5.693 1.00 80.81 108 ASP A N 1
ATOM 847 C CA . ASP A 1 108 ? 16.828 -2.476 -4.272 1.00 80.81 108 ASP A CA 1
ATOM 848 C C . ASP A 1 108 ? 17.437 -1.099 -3.950 1.00 80.81 108 ASP A C 1
ATOM 850 O O . ASP A 1 108 ? 18.251 -0.936 -3.048 1.00 80.81 108 ASP A O 1
ATOM 854 N N . SER A 1 109 ? 17.043 -0.109 -4.760 1.00 79.06 109 SER A N 1
ATOM 855 C CA . SER A 1 109 ? 17.478 1.295 -4.692 1.00 79.06 109 SER A CA 1
ATOM 856 C C . SER A 1 109 ? 18.938 1.576 -5.070 1.00 79.06 109 SER A C 1
ATOM 858 O O . SER A 1 109 ? 19.343 2.734 -5.055 1.00 79.06 109 SER A O 1
ATOM 860 N N . LYS A 1 110 ? 19.716 0.571 -5.491 1.00 85.31 110 LYS A N 1
ATOM 861 C CA . LYS A 1 110 ? 21.079 0.756 -6.015 1.00 85.31 110 LYS A CA 1
ATOM 862 C C . LYS A 1 110 ? 21.085 0.785 -7.551 1.00 85.31 110 LYS A C 1
ATOM 864 O O . LYS A 1 110 ? 20.403 -0.048 -8.164 1.00 85.31 110 LYS A O 1
ATOM 869 N N . PRO A 1 111 ? 21.810 1.726 -8.190 1.00 87.44 111 PRO A N 1
ATOM 870 C CA . PRO A 1 111 ? 21.972 1.734 -9.639 1.00 87.44 111 PRO A CA 1
ATOM 871 C C . PRO A 1 111 ? 22.795 0.514 -10.052 1.00 87.44 111 PRO A C 1
ATOM 873 O O . PRO A 1 111 ? 23.867 0.264 -9.511 1.00 87.44 111 PRO A O 1
ATOM 876 N N . VAL A 1 112 ? 22.256 -0.270 -10.978 1.00 89.75 112 VAL A N 1
ATOM 877 C CA . VAL A 1 112 ? 22.923 -1.460 -11.514 1.00 89.75 112 VAL A CA 1
ATOM 878 C C . VAL A 1 112 ? 23.662 -1.112 -12.793 1.00 89.75 112 VAL A C 1
ATOM 880 O O . VAL A 1 112 ? 24.827 -1.442 -12.933 1.00 89.75 112 VAL A O 1
ATOM 883 N N . GLU A 1 113 ? 22.961 -0.458 -13.716 1.00 89.56 113 GLU A N 1
ATOM 884 C CA . GLU A 1 113 ? 23.488 -0.097 -15.026 1.00 89.56 113 GLU A CA 1
ATOM 885 C C . GLU A 1 113 ? 22.844 1.218 -15.465 1.00 89.56 113 GLU A C 1
ATOM 887 O O . GLU A 1 113 ? 21.621 1.401 -15.342 1.00 89.56 113 GLU A O 1
ATOM 892 N N . SER A 1 114 ? 23.660 2.118 -16.005 1.00 93.19 114 SER A N 1
ATOM 893 C CA . SER A 1 114 ? 23.223 3.359 -16.632 1.00 93.19 114 SER A CA 1
ATOM 894 C C . SER A 1 114 ? 23.899 3.510 -17.996 1.00 93.19 114 SER A C 1
ATOM 896 O O . SER A 1 114 ? 25.119 3.557 -18.105 1.00 93.19 114 SER A O 1
ATOM 898 N N . LYS A 1 115 ? 23.105 3.584 -19.070 1.00 94.12 115 LYS A N 1
ATOM 899 C CA . LYS A 1 115 ? 23.641 3.742 -20.431 1.00 94.12 115 LYS A CA 1
ATOM 900 C C . LYS A 1 115 ? 22.725 4.569 -21.318 1.00 94.12 115 LYS A C 1
ATOM 902 O O . LYS A 1 115 ? 21.513 4.348 -21.352 1.00 94.12 115 LYS A O 1
ATOM 907 N N . LEU A 1 116 ? 23.304 5.522 -22.046 1.00 93.81 116 LEU A N 1
ATOM 908 C CA . LEU A 1 116 ? 22.596 6.357 -23.014 1.00 93.81 116 LEU A CA 1
ATOM 909 C C . LEU A 1 116 ? 22.753 5.786 -24.428 1.00 93.81 116 LEU A C 1
ATOM 911 O O . LEU A 1 116 ? 23.859 5.502 -24.879 1.00 93.81 116 LEU A O 1
ATOM 915 N N . PHE A 1 117 ? 21.633 5.648 -25.131 1.00 94.31 117 PHE A N 1
ATOM 916 C CA . PHE A 1 117 ? 21.564 5.239 -26.531 1.00 94.31 117 PHE A CA 1
ATOM 917 C C . PHE A 1 117 ? 21.175 6.447 -27.378 1.00 94.31 117 PHE A C 1
ATOM 919 O O . PHE A 1 117 ? 19.988 6.759 -27.506 1.00 94.31 117 PHE A O 1
ATOM 926 N N . SER A 1 118 ? 22.170 7.140 -27.926 1.00 93.56 118 SER A N 1
ATOM 927 C CA . SER A 1 118 ? 21.970 8.351 -28.726 1.00 93.56 118 SER A CA 1
ATOM 928 C C . SER A 1 118 ? 21.300 8.054 -30.069 1.00 93.56 118 SER A C 1
ATOM 930 O O . SER A 1 118 ? 21.569 7.035 -30.712 1.00 93.56 118 SER A O 1
ATOM 932 N N . ASP A 1 119 ? 20.450 8.970 -30.525 1.00 92.56 119 ASP A N 1
ATOM 933 C CA . ASP A 1 119 ? 19.706 8.822 -31.777 1.00 92.56 119 ASP A CA 1
ATOM 934 C C . ASP A 1 119 ? 20.614 8.902 -33.002 1.00 92.56 119 ASP A C 1
ATOM 936 O O . ASP A 1 119 ? 20.462 8.087 -33.912 1.00 92.56 119 ASP A O 1
ATOM 940 N N . GLY A 1 120 ? 21.574 9.834 -33.012 1.00 89.31 120 GLY A N 1
ATOM 941 C CA . GLY A 1 120 ? 22.519 10.000 -34.122 1.00 89.31 120 GLY A CA 1
ATOM 942 C C . GLY A 1 120 ? 23.336 8.730 -34.376 1.00 89.31 120 GLY A C 1
ATOM 943 O O . GLY A 1 120 ? 23.358 8.216 -35.489 1.00 89.31 120 GLY A O 1
ATOM 944 N N . VAL A 1 121 ? 23.888 8.138 -33.311 1.00 91.00 121 VAL A N 1
ATOM 945 C CA . VAL A 1 121 ? 24.712 6.913 -33.368 1.00 91.00 121 VAL A CA 1
ATOM 946 C C . VAL A 1 121 ? 23.913 5.686 -33.820 1.00 91.00 121 VAL A C 1
ATOM 948 O O . VAL A 1 121 ? 24.459 4.719 -34.351 1.00 91.00 121 VAL A O 1
ATOM 951 N N . HIS A 1 122 ? 22.602 5.664 -33.580 1.00 89.06 122 HIS A N 1
ATOM 952 C CA . HIS A 1 122 ? 21.771 4.490 -33.849 1.00 89.06 122 HIS A CA 1
ATOM 953 C C . HIS A 1 122 ? 20.804 4.659 -35.018 1.00 89.06 122 HIS A C 1
ATOM 955 O O . HIS A 1 122 ? 20.009 3.753 -35.270 1.00 89.06 122 HIS A O 1
ATOM 961 N N . GLY A 1 123 ? 20.910 5.751 -35.776 1.00 87.81 123 GLY A N 1
ATOM 962 C CA . GLY A 1 123 ? 20.112 5.972 -36.982 1.00 87.81 123 GLY A CA 1
ATOM 963 C C . GLY A 1 123 ? 18.658 6.338 -36.681 1.00 87.81 123 GLY A C 1
ATOM 964 O O . GLY A 1 123 ? 17.747 5.888 -37.380 1.00 87.81 123 GLY A O 1
ATOM 965 N N . GLY A 1 124 ? 18.445 7.110 -35.615 1.00 90.31 124 GLY A N 1
ATOM 966 C CA . GLY A 1 124 ? 17.179 7.745 -35.266 1.00 90.31 124 GLY A CA 1
ATOM 967 C C . GLY A 1 124 ? 16.460 7.153 -34.051 1.00 90.31 124 GLY A C 1
ATOM 968 O O . GLY A 1 124 ? 16.756 6.057 -33.561 1.00 90.31 124 GLY A O 1
ATOM 969 N N . LYS A 1 125 ? 15.434 7.886 -33.603 1.00 91.25 125 LYS A N 1
ATOM 970 C CA . LYS A 1 125 ? 14.673 7.644 -32.367 1.00 91.25 125 LYS A CA 1
ATOM 971 C C . LYS A 1 125 ? 14.154 6.217 -32.212 1.00 91.25 125 LYS A C 1
ATOM 973 O O . LYS A 1 125 ? 14.224 5.653 -31.123 1.00 91.25 125 LYS A O 1
ATOM 978 N N . LEU A 1 126 ? 13.618 5.620 -33.278 1.00 92.31 126 LEU A N 1
ATOM 979 C CA . LEU A 1 126 ? 13.028 4.277 -33.219 1.00 92.31 126 LEU A CA 1
ATOM 980 C C . LEU A 1 126 ? 14.087 3.178 -33.080 1.00 92.31 126 LEU A C 1
ATOM 982 O O . LEU A 1 126 ? 13.889 2.227 -32.324 1.00 92.31 126 LEU A O 1
ATOM 986 N N . LYS A 1 127 ? 15.214 3.307 -33.788 1.00 93.50 127 LYS A N 1
ATOM 987 C CA . LYS A 1 127 ? 16.312 2.333 -33.733 1.00 93.50 127 LYS A CA 1
ATOM 988 C C . LYS A 1 127 ? 17.048 2.415 -32.395 1.00 93.50 127 LYS A C 1
ATOM 990 O O . LYS A 1 127 ? 17.294 1.379 -31.77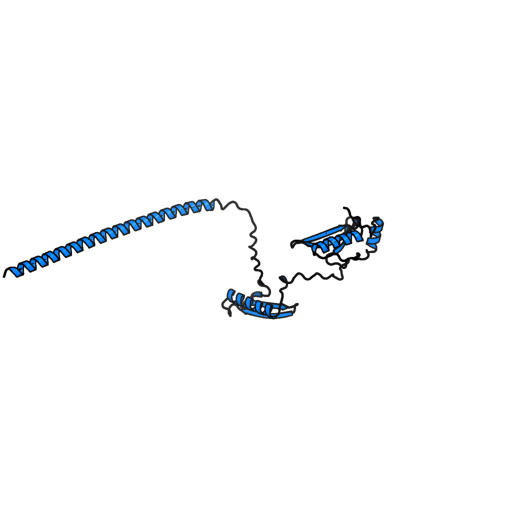7 1.00 93.50 127 LYS A O 1
ATOM 995 N N . ALA A 1 128 ? 17.298 3.630 -31.904 1.00 93.62 128 ALA A N 1
ATOM 996 C CA . ALA A 1 128 ? 17.854 3.861 -30.573 1.00 93.62 128 ALA A CA 1
ATOM 997 C C . ALA A 1 128 ? 16.953 3.277 -29.470 1.00 93.62 128 ALA A C 1
ATOM 999 O O . ALA A 1 128 ? 17.438 2.576 -28.583 1.00 93.62 128 ALA A O 1
ATOM 1000 N N . LYS A 1 129 ? 15.627 3.457 -29.583 1.00 93.69 129 LYS A N 1
ATOM 1001 C CA . LYS A 1 129 ? 14.651 2.869 -28.652 1.00 93.69 129 LYS A CA 1
ATOM 1002 C C . LYS A 1 129 ? 14.744 1.345 -28.600 1.00 93.69 129 LYS A C 1
ATOM 1004 O O . LYS A 1 129 ? 14.784 0.779 -27.512 1.00 93.69 129 LYS A O 1
ATOM 1009 N N . LYS A 1 130 ? 14.776 0.679 -29.761 1.00 93.06 130 LYS A N 1
ATOM 1010 C CA . LYS A 1 130 ? 14.867 -0.790 -29.833 1.00 93.06 130 LYS A CA 1
ATOM 1011 C C . LYS A 1 130 ? 16.152 -1.300 -29.178 1.00 93.06 130 LYS A C 1
ATOM 1013 O O . LYS A 1 130 ? 16.093 -2.233 -28.385 1.00 93.06 130 LYS A O 1
ATOM 1018 N N . LYS A 1 131 ? 17.294 -0.655 -29.445 1.00 94.31 131 LYS A N 1
ATOM 1019 C CA . LYS A 1 131 ? 18.574 -1.007 -28.805 1.00 94.31 131 LYS A CA 1
ATOM 1020 C C . LYS A 1 131 ? 18.534 -0.817 -27.286 1.00 94.31 131 LYS A C 1
ATOM 1022 O O . LYS A 1 131 ? 18.962 -1.707 -26.558 1.00 94.31 131 LYS A O 1
ATOM 1027 N N . ALA A 1 132 ? 17.946 0.282 -26.814 1.00 94.12 132 ALA A N 1
ATOM 1028 C CA . ALA A 1 132 ? 17.745 0.528 -25.388 1.00 94.12 132 ALA A CA 1
ATOM 1029 C C . ALA A 1 132 ? 16.855 -0.543 -24.726 1.00 94.12 132 ALA A C 1
ATOM 1031 O O . ALA A 1 132 ? 17.161 -1.004 -23.628 1.00 94.12 132 ALA A O 1
ATOM 1032 N N . GLN A 1 133 ? 15.783 -0.981 -25.399 1.00 93.31 133 GLN A N 1
ATOM 1033 C CA . GLN A 1 133 ? 14.911 -2.059 -24.916 1.00 93.31 133 GLN A CA 1
ATOM 1034 C C . GLN A 1 133 ? 15.648 -3.398 -24.812 1.00 93.31 133 GLN A C 1
ATOM 1036 O O . GLN A 1 133 ? 15.590 -4.029 -23.761 1.00 93.31 133 GLN A O 1
ATOM 1041 N N . ILE A 1 134 ? 16.397 -3.784 -25.851 1.00 93.19 134 ILE A N 1
ATOM 1042 C CA . ILE A 1 134 ? 17.198 -5.018 -25.848 1.00 93.19 134 ILE A CA 1
ATOM 1043 C C . ILE A 1 134 ? 18.212 -4.989 -24.700 1.00 93.19 134 ILE A C 1
ATOM 1045 O O . ILE A 1 134 ? 18.305 -5.942 -23.931 1.00 93.19 134 ILE A O 1
ATOM 1049 N N . HIS A 1 135 ? 18.938 -3.881 -24.540 1.00 93.56 135 HIS A N 1
ATOM 1050 C CA . HIS A 1 135 ? 19.923 -3.747 -23.472 1.00 93.56 135 HIS A CA 1
ATOM 1051 C C . HIS A 1 135 ? 19.284 -3.824 -22.079 1.00 93.56 135 HIS A C 1
ATOM 1053 O O . HIS A 1 135 ? 19.778 -4.555 -21.223 1.00 93.56 135 HIS A O 1
ATOM 1059 N N . ARG A 1 136 ? 18.147 -3.147 -21.863 1.00 92.56 136 ARG A N 1
ATOM 1060 C CA . ARG A 1 136 ? 17.380 -3.264 -20.616 1.00 92.56 136 ARG A CA 1
ATOM 1061 C C . ARG A 1 136 ? 17.011 -4.717 -20.335 1.00 92.56 136 ARG A C 1
ATOM 1063 O O . ARG A 1 136 ? 17.218 -5.179 -19.218 1.00 92.56 136 ARG A O 1
ATOM 1070 N N . ASP A 1 137 ? 16.457 -5.421 -21.316 1.00 90.94 137 ASP A N 1
ATOM 1071 C CA . ASP A 1 137 ? 15.970 -6.788 -21.120 1.00 90.94 137 ASP A CA 1
ATOM 1072 C C . ASP A 1 137 ? 17.120 -7.745 -20.778 1.00 90.94 137 ASP A C 1
ATOM 1074 O O . ASP A 1 137 ? 16.970 -8.595 -19.899 1.00 90.94 137 ASP A O 1
ATOM 1078 N N . LEU A 1 138 ? 18.301 -7.541 -21.374 1.00 92.44 138 LEU A N 1
ATOM 1079 C CA . LEU A 1 138 ? 19.523 -8.267 -21.021 1.00 92.44 138 LEU A CA 1
ATOM 1080 C C . LEU A 1 138 ? 19.966 -7.993 -19.578 1.00 92.44 138 LEU A C 1
ATOM 1082 O O . LEU A 1 138 ? 20.219 -8.942 -18.837 1.00 92.44 138 LEU A O 1
ATOM 1086 N N . VAL A 1 139 ? 20.021 -6.727 -19.153 1.00 91.62 139 VAL A N 1
ATOM 1087 C CA . VAL A 1 139 ? 20.423 -6.348 -17.783 1.00 91.62 139 VAL A CA 1
ATOM 1088 C C . VAL A 1 139 ? 19.427 -6.882 -16.753 1.00 91.62 139 VAL A C 1
ATOM 1090 O O . VAL A 1 139 ? 19.813 -7.454 -15.733 1.00 91.62 139 VAL A O 1
ATOM 1093 N N . VAL A 1 140 ? 18.130 -6.744 -17.033 1.00 89.75 140 VAL A N 1
ATOM 1094 C CA . VAL A 1 140 ? 17.057 -7.239 -16.166 1.00 89.75 140 VAL A CA 1
ATOM 1095 C C . VAL A 1 140 ? 17.130 -8.762 -16.027 1.00 89.75 140 VAL A C 1
ATOM 1097 O O . VAL A 1 140 ? 17.036 -9.268 -14.904 1.00 89.75 140 VAL A O 1
ATOM 1100 N N . LYS A 1 141 ? 17.356 -9.486 -17.133 1.00 89.50 141 LYS A N 1
ATOM 1101 C CA . LYS A 1 141 ? 17.510 -10.948 -17.137 1.00 89.50 141 LYS A CA 1
ATOM 1102 C C . LYS A 1 141 ? 18.774 -11.389 -16.396 1.00 89.50 141 LYS A C 1
ATOM 1104 O O . LYS A 1 141 ? 18.686 -12.268 -15.541 1.00 89.50 141 LYS A O 1
ATOM 1109 N N . LYS A 1 142 ? 19.919 -10.752 -16.667 1.00 91.31 142 LYS A N 1
ATOM 1110 C CA . LYS A 1 142 ? 21.213 -11.048 -16.026 1.00 91.31 142 LYS A CA 1
ATOM 1111 C C . LYS A 1 142 ? 21.134 -10.892 -14.507 1.00 91.31 142 LYS A C 1
ATOM 1113 O O . LYS A 1 142 ? 21.579 -11.766 -13.769 1.00 91.31 142 LYS A O 1
ATOM 1118 N N . ASN A 1 143 ? 20.498 -9.822 -14.037 1.00 86.50 143 ASN A N 1
ATOM 1119 C CA . ASN A 1 143 ? 20.484 -9.477 -12.616 1.00 86.50 143 ASN A CA 1
ATOM 1120 C C . ASN A 1 143 ? 19.236 -9.994 -11.876 1.00 86.50 143 ASN A C 1
ATOM 1122 O O . ASN A 1 143 ? 19.055 -9.677 -10.693 1.00 86.50 143 ASN A O 1
ATOM 1126 N N . LYS A 1 144 ? 18.393 -10.786 -12.566 1.00 85.88 144 LYS A N 1
ATOM 1127 C CA . LYS A 1 144 ? 17.120 -11.349 -12.079 1.00 85.88 144 LYS A CA 1
ATOM 1128 C C . LYS A 1 144 ? 16.237 -10.285 -11.413 1.00 85.88 144 LYS A C 1
ATOM 1130 O O . LYS A 1 144 ? 15.686 -10.487 -10.331 1.00 85.88 144 LYS A O 1
ATOM 1135 N N . ILE A 1 145 ? 16.146 -9.109 -12.034 1.00 84.56 145 ILE A N 1
ATOM 1136 C CA . ILE A 1 145 ? 15.419 -7.969 -11.469 1.00 84.56 145 ILE A CA 1
ATOM 1137 C C . ILE A 1 145 ? 13.940 -8.130 -11.798 1.00 84.56 145 ILE A C 1
ATOM 1139 O O . ILE A 1 145 ? 13.555 -8.129 -12.960 1.00 84.56 145 ILE A O 1
ATOM 1143 N N . VAL A 1 146 ? 13.089 -8.212 -10.777 1.00 81.00 146 VAL A N 1
ATOM 1144 C CA . VAL A 1 146 ? 11.638 -8.104 -10.968 1.00 81.00 146 VAL A CA 1
ATOM 1145 C C . VAL A 1 146 ? 11.254 -6.628 -10.862 1.00 81.00 146 VAL A C 1
ATOM 1147 O O . VAL A 1 146 ? 11.466 -6.020 -9.802 1.00 81.00 146 VAL A O 1
ATOM 1150 N N . PRO A 1 147 ? 10.720 -6.006 -11.925 1.00 77.25 147 PRO A N 1
ATOM 1151 C CA . PRO A 1 147 ? 10.333 -4.601 -11.880 1.00 77.25 147 PRO A CA 1
ATOM 1152 C C . PRO A 1 147 ? 9.186 -4.376 -10.903 1.00 77.25 147 PRO A C 1
ATOM 1154 O O . PRO A 1 147 ? 8.335 -5.243 -10.746 1.00 77.25 147 PRO A O 1
ATOM 1157 N N . VAL A 1 148 ? 9.156 -3.216 -10.242 1.00 71.62 148 VAL A N 1
ATOM 1158 C CA . VAL A 1 148 ? 8.263 -2.953 -9.093 1.00 71.62 148 VAL A CA 1
ATOM 1159 C C . VAL A 1 148 ? 6.792 -3.248 -9.400 1.00 71.62 148 VAL A C 1
ATOM 1161 O O . VAL A 1 148 ? 6.128 -3.900 -8.608 1.00 71.62 148 VAL A O 1
ATOM 1164 N N . HIS A 1 149 ? 6.313 -2.842 -10.574 1.00 70.19 149 HIS A N 1
ATOM 1165 C CA . HIS A 1 149 ? 4.938 -3.066 -11.031 1.00 70.19 149 HIS A CA 1
ATOM 1166 C C . HIS A 1 149 ? 4.593 -4.540 -11.322 1.00 70.19 149 HIS A C 1
ATOM 1168 O O . HIS A 1 149 ? 3.418 -4.876 -11.418 1.00 70.19 149 HIS A O 1
ATOM 1174 N N . LEU A 1 150 ? 5.599 -5.410 -11.465 1.00 70.94 150 LEU A N 1
ATOM 1175 C CA . LEU A 1 150 ? 5.445 -6.860 -11.630 1.00 70.94 150 LEU A CA 1
ATOM 1176 C C . LEU A 1 150 ? 5.734 -7.636 -10.341 1.00 70.94 150 LEU A C 1
ATOM 1178 O O . LEU A 1 150 ? 5.506 -8.845 -10.288 1.00 70.94 150 LEU A O 1
ATOM 1182 N N . ARG A 1 151 ? 6.249 -6.977 -9.294 1.00 69.56 151 ARG A N 1
ATOM 1183 C CA . ARG A 1 151 ? 6.412 -7.619 -7.987 1.00 69.56 151 ARG A CA 1
ATOM 1184 C C . ARG A 1 151 ? 5.013 -7.919 -7.457 1.00 69.56 151 ARG A C 1
ATOM 1186 O O . ARG A 1 151 ? 4.169 -7.026 -7.425 1.00 69.56 151 ARG A O 1
ATOM 1193 N N . LYS A 1 152 ? 4.775 -9.161 -7.016 1.00 61.66 152 LYS A N 1
ATOM 1194 C CA . LYS A 1 152 ? 3.599 -9.470 -6.190 1.00 61.66 152 LYS A CA 1
ATOM 1195 C C . LYS A 1 152 ? 3.589 -8.446 -5.055 1.00 61.66 152 LYS A C 1
ATOM 1197 O O . LYS A 1 152 ? 4.636 -8.256 -4.428 1.00 61.66 152 LYS A O 1
ATOM 1202 N N . THR A 1 153 ? 2.471 -7.739 -4.862 1.00 56.12 153 THR A N 1
ATOM 1203 C CA . THR A 1 153 ? 2.315 -6.769 -3.770 1.00 56.12 153 THR A CA 1
ATOM 1204 C C . THR A 1 153 ? 2.861 -7.424 -2.516 1.00 56.12 153 THR A C 1
ATOM 1206 O O . THR A 1 153 ? 2.398 -8.508 -2.160 1.00 56.12 153 THR A O 1
ATOM 1209 N N . ARG A 1 154 ? 3.914 -6.837 -1.930 1.00 53.72 154 ARG A N 1
ATOM 1210 C CA . ARG A 1 154 ? 4.544 -7.398 -0.733 1.00 53.72 154 ARG A CA 1
ATOM 1211 C C . ARG A 1 154 ? 3.439 -7.715 0.265 1.00 53.72 154 ARG A C 1
ATOM 1213 O O . ARG A 1 154 ? 2.531 -6.899 0.433 1.00 53.72 154 ARG A O 1
ATOM 1220 N N . GLU A 1 155 ? 3.519 -8.884 0.894 1.00 55.22 155 GLU A N 1
ATOM 1221 C CA . GLU A 1 155 ? 2.696 -9.162 2.062 1.00 55.22 155 GLU A CA 1
ATOM 1222 C C . GLU A 1 155 ? 2.922 -7.999 3.024 1.00 55.22 155 GLU A C 1
ATOM 1224 O O . GLU A 1 155 ? 4.055 -7.702 3.408 1.00 55.22 155 GLU A O 1
ATOM 1229 N N . HIS A 1 156 ? 1.870 -7.215 3.248 1.00 58.97 156 HIS A N 1
ATOM 1230 C CA . HIS A 1 156 ? 1.973 -6.035 4.084 1.00 58.97 156 HIS A CA 1
ATOM 1231 C C . HIS A 1 156 ? 2.428 -6.518 5.462 1.00 58.97 156 HIS A C 1
ATOM 1233 O O . HIS A 1 156 ? 1.757 -7.350 6.056 1.00 58.97 156 HIS A O 1
ATOM 1239 N N . SER A 1 157 ? 3.574 -6.041 5.941 1.00 57.66 157 SER A N 1
ATOM 1240 C CA . SER A 1 157 ? 3.998 -6.302 7.316 1.00 57.66 157 SER A CA 1
ATOM 1241 C C . SER A 1 157 ? 3.132 -5.487 8.277 1.00 57.66 157 SER A C 1
ATOM 1243 O O . SER A 1 157 ? 2.601 -4.434 7.907 1.00 57.66 157 SER A O 1
ATOM 1245 N N . VAL A 1 158 ? 2.979 -5.970 9.507 1.00 63.66 158 VAL A N 1
ATOM 1246 C CA . VAL A 1 158 ? 2.320 -5.217 10.576 1.00 63.66 158 VAL A CA 1
ATOM 1247 C C . VAL A 1 158 ? 3.226 -4.039 10.950 1.00 63.66 158 VAL A C 1
ATOM 1249 O O . VAL A 1 158 ? 4.382 -4.230 11.317 1.00 63.66 158 VAL A O 1
ATOM 1252 N N . ASP A 1 159 ? 2.719 -2.810 10.829 1.00 67.69 159 ASP A N 1
ATOM 1253 C CA . ASP A 1 159 ? 3.417 -1.612 11.313 1.00 67.69 159 ASP A CA 1
ATOM 1254 C C . ASP A 1 159 ? 3.419 -1.611 12.854 1.00 67.69 159 ASP A C 1
ATOM 1256 O O . ASP A 1 159 ? 2.423 -1.993 13.469 1.00 67.69 159 ASP A O 1
ATOM 1260 N N . LYS A 1 160 ? 4.496 -1.129 13.486 1.00 69.94 160 LYS A N 1
ATOM 1261 C CA . LYS A 1 160 ? 4.586 -0.937 14.947 1.00 69.94 160 LYS A CA 1
ATOM 1262 C C . LYS A 1 160 ? 3.479 -0.025 15.489 1.00 69.94 160 LYS A C 1
ATOM 1264 O O . LYS A 1 160 ? 3.109 -0.137 16.650 1.00 69.94 160 LYS A O 1
ATOM 1269 N N . ARG A 1 161 ? 2.940 0.870 14.653 1.00 70.19 161 ARG A N 1
ATOM 1270 C CA . ARG A 1 161 ? 1.796 1.735 14.995 1.00 70.19 161 ARG A CA 1
ATOM 1271 C C . ARG A 1 161 ? 0.441 1.022 14.920 1.00 70.19 161 ARG A C 1
ATOM 1273 O O . ARG A 1 161 ? -0.577 1.615 15.274 1.00 70.19 161 ARG A O 1
ATOM 1280 N N . SER A 1 162 ? 0.396 -0.211 14.412 1.00 75.06 162 SER A N 1
ATOM 1281 C CA . SER A 1 162 ? -0.845 -0.971 14.295 1.00 75.06 162 SER A CA 1
ATOM 1282 C C . SER A 1 162 ? -1.313 -1.417 15.672 1.00 75.06 162 SER A C 1
ATOM 1284 O O . SER A 1 162 ? -0.707 -2.282 16.296 1.00 75.06 162 SER A O 1
ATOM 1286 N N . THR A 1 163 ? -2.437 -0.869 16.123 1.00 71.50 163 THR A N 1
ATOM 1287 C CA . THR A 1 163 ? -3.032 -1.220 17.417 1.00 71.50 163 THR A CA 1
ATOM 1288 C C . THR A 1 163 ? -3.443 -2.689 17.491 1.00 71.50 163 THR A C 1
ATOM 1290 O O . THR A 1 163 ? -3.350 -3.297 18.545 1.00 71.50 163 THR A O 1
ATOM 1293 N N . SER A 1 164 ? -3.861 -3.285 16.375 1.00 79.62 164 SER A N 1
ATOM 1294 C CA . SER A 1 164 ? -4.451 -4.628 16.324 1.00 79.62 164 SER A CA 1
ATOM 1295 C C . SER A 1 164 ? -3.455 -5.788 16.273 1.00 79.62 164 SER A C 1
ATOM 1297 O O . SER A 1 164 ? -3.871 -6.934 16.418 1.00 79.62 164 SER A O 1
ATOM 1299 N N . GLY A 1 165 ? -2.189 -5.526 15.931 1.00 81.62 165 GLY A N 1
ATOM 1300 C CA . GLY A 1 165 ? -1.234 -6.577 15.563 1.00 81.62 165 GLY A CA 1
ATOM 1301 C C . GLY A 1 165 ? -1.562 -7.336 14.262 1.00 81.62 165 GLY A C 1
ATOM 1302 O O . GLY A 1 165 ? -0.799 -8.212 13.868 1.00 81.62 165 GLY A O 1
ATOM 1303 N N . VAL A 1 166 ? -2.660 -7.009 13.563 1.00 84.88 166 VAL A N 1
ATOM 1304 C CA . VAL A 1 166 ? -3.107 -7.710 12.349 1.00 84.88 166 VAL A CA 1
ATOM 1305 C C . VAL A 1 166 ? -3.223 -6.749 11.171 1.00 84.88 166 VAL A C 1
ATOM 1307 O O . VAL A 1 166 ? -3.910 -5.727 11.202 1.00 84.88 166 VAL A O 1
ATOM 1310 N N . VAL A 1 167 ? -2.575 -7.120 10.073 1.00 85.31 167 VAL A N 1
ATOM 1311 C CA . VAL A 1 167 ? -2.502 -6.340 8.838 1.00 85.31 167 VAL A CA 1
ATOM 1312 C C . VAL A 1 167 ? -3.889 -6.059 8.264 1.00 85.31 167 VAL A C 1
ATOM 1314 O O . VAL A 1 167 ? -4.590 -6.963 7.799 1.00 85.31 167 VAL A O 1
ATOM 1317 N N . GLY A 1 168 ? -4.241 -4.777 8.184 1.00 88.19 168 GLY A N 1
ATOM 1318 C CA . GLY A 1 168 ? -5.504 -4.324 7.605 1.00 88.19 168 GLY A CA 1
ATOM 1319 C C . GLY A 1 168 ? -6.693 -4.398 8.561 1.00 88.19 168 GLY A C 1
ATOM 1320 O O . GLY A 1 168 ? -7.797 -4.087 8.126 1.00 88.19 168 GLY A O 1
ATOM 1321 N N . VAL A 1 169 ? -6.488 -4.761 9.831 1.00 92.12 169 VAL A N 1
ATOM 1322 C CA . VAL A 1 169 ? -7.497 -4.605 10.885 1.00 92.12 169 VAL A CA 1
ATOM 1323 C C . VAL A 1 169 ? -7.098 -3.435 11.772 1.00 92.12 169 VAL A C 1
ATOM 1325 O O . VAL A 1 169 ? -5.972 -3.391 12.253 1.00 92.12 169 VAL A O 1
ATOM 1328 N N . THR A 1 170 ? -7.991 -2.475 11.989 1.00 91.94 170 THR A N 1
ATOM 1329 C CA . THR A 1 170 ? -7.683 -1.256 12.754 1.00 91.94 170 THR A CA 1
ATOM 1330 C C . THR A 1 170 ? -8.832 -0.849 13.663 1.00 91.94 170 THR A C 1
ATOM 1332 O O . THR A 1 170 ? -9.997 -0.906 13.258 1.00 91.94 170 THR A O 1
ATOM 1335 N N . LEU A 1 171 ? -8.504 -0.400 14.877 1.00 91.19 171 LEU A N 1
ATOM 1336 C CA . LEU A 1 171 ? -9.463 0.221 15.786 1.00 91.19 171 LEU A CA 1
ATOM 1337 C C . LEU A 1 171 ? -9.622 1.698 15.413 1.00 91.19 171 LEU A C 1
ATOM 1339 O O . LEU A 1 171 ? -8.647 2.446 15.388 1.00 91.19 171 LEU A O 1
ATOM 1343 N N . SER A 1 172 ? -10.848 2.116 15.123 1.00 90.19 172 SER A N 1
ATOM 1344 C CA . SER A 1 172 ? -11.200 3.510 14.872 1.00 90.19 172 SER A CA 1
ATOM 1345 C C . SER A 1 172 ? -12.018 4.039 16.040 1.00 90.19 172 SER A C 1
ATOM 1347 O O . SER A 1 172 ? -13.120 3.554 16.302 1.00 90.19 172 SER A O 1
ATOM 1349 N N . VAL A 1 173 ? -11.468 5.039 16.722 1.00 89.75 173 VAL A N 1
ATOM 1350 C CA . VAL A 1 173 ? -12.123 5.786 17.795 1.00 89.75 173 VAL A CA 1
ATOM 1351 C C . VAL A 1 173 ? -12.337 7.198 17.269 1.00 89.75 173 VAL A C 1
ATOM 1353 O O . VAL A 1 173 ? -11.370 7.908 17.009 1.00 89.75 173 VAL A O 1
ATOM 1356 N N . ALA A 1 174 ? -13.589 7.579 17.043 1.00 88.44 174 ALA A N 1
ATOM 1357 C CA . ALA A 1 174 ? -13.942 8.908 16.564 1.00 88.44 174 ALA A CA 1
ATOM 1358 C C . ALA A 1 174 ? -14.994 9.516 17.482 1.00 88.44 174 ALA A C 1
ATOM 1360 O O . ALA A 1 174 ? -16.007 8.883 17.776 1.00 88.44 174 ALA A O 1
ATOM 1361 N N . GLU A 1 175 ? -14.781 10.751 17.907 1.00 87.00 175 GLU A N 1
ATOM 1362 C CA . GLU A 1 175 ? -15.792 11.514 18.622 1.00 87.00 175 GLU A CA 1
ATOM 1363 C C . GLU A 1 175 ? -16.639 12.288 17.610 1.00 87.00 175 GLU A C 1
ATOM 1365 O O . GLU A 1 175 ? -16.113 12.998 16.751 1.00 87.00 175 GLU A O 1
ATOM 1370 N N . LYS A 1 176 ? -17.962 12.107 17.651 1.00 83.62 176 LYS A N 1
ATOM 1371 C CA . LYS A 1 176 ? -18.886 12.834 16.776 1.00 83.62 176 LYS A CA 1
ATOM 1372 C C . LYS A 1 176 ? -20.107 13.275 17.569 1.00 83.62 176 LYS A C 1
ATOM 1374 O O . LYS A 1 176 ? -20.815 12.428 18.108 1.00 83.62 176 LYS A O 1
ATOM 1379 N N . ALA A 1 177 ? -20.363 14.584 17.578 1.00 80.12 177 ALA A N 1
ATOM 1380 C CA . ALA A 1 177 ? -21.499 15.203 18.270 1.00 80.12 177 ALA A CA 1
ATOM 1381 C C . ALA A 1 177 ? -21.587 14.797 19.758 1.00 80.12 177 ALA A C 1
ATOM 1383 O O . ALA A 1 177 ? -22.635 14.364 20.227 1.00 80.12 177 ALA A O 1
ATOM 1384 N N . GLY A 1 178 ? -20.455 14.842 20.472 1.00 79.12 178 GLY A N 1
ATOM 1385 C CA . GLY A 1 178 ? -20.373 14.492 21.899 1.00 79.12 178 GLY A CA 1
ATOM 1386 C C . GLY A 1 178 ? -20.533 12.999 22.217 1.00 79.12 178 GLY A C 1
ATOM 1387 O O . GLY A 1 178 ? -20.608 12.618 23.383 1.00 79.12 178 GLY A O 1
ATOM 1388 N N . SER A 1 179 ? -20.592 12.130 21.200 1.00 82.12 179 SER A N 1
ATOM 1389 C CA . SER A 1 179 ? -20.672 10.679 21.373 1.00 82.12 179 SER A CA 1
ATOM 1390 C C . SER A 1 179 ? -19.467 9.978 20.754 1.00 82.12 179 SER A C 1
ATOM 1392 O O . SER A 1 179 ? -19.124 10.194 19.587 1.00 82.12 179 SER A O 1
ATOM 1394 N N . LEU A 1 180 ? -18.840 9.093 21.532 1.00 86.88 180 LEU A N 1
ATOM 1395 C CA . LEU A 1 180 ? -17.740 8.265 21.057 1.00 86.88 180 LEU A CA 1
ATOM 1396 C C . LEU A 1 180 ? -18.276 7.147 20.153 1.00 86.88 180 LEU A C 1
ATOM 1398 O O . LEU A 1 180 ? -19.095 6.320 20.558 1.00 86.88 180 LEU A O 1
ATOM 1402 N N . ARG A 1 181 ? -17.790 7.107 18.914 1.00 89.00 181 ARG A N 1
ATOM 1403 C CA . ARG A 1 181 ? -18.049 6.048 17.940 1.00 89.00 181 ARG A CA 1
ATOM 1404 C C . ARG A 1 181 ? -16.812 5.178 17.813 1.00 89.00 181 ARG A C 1
ATOM 1406 O O . ARG A 1 181 ? -15.772 5.615 17.326 1.00 89.00 181 ARG A O 1
ATOM 1413 N N . VAL A 1 182 ? -16.951 3.932 18.250 1.00 91.25 182 VAL A N 1
ATOM 1414 C CA . VAL A 1 182 ? -15.854 2.967 18.293 1.00 91.25 182 VAL A CA 1
ATOM 1415 C C . VAL A 1 182 ? -16.168 1.802 17.368 1.00 91.25 182 VAL A C 1
ATOM 1417 O O . VAL A 1 182 ? -17.207 1.141 17.505 1.00 91.25 182 VAL A O 1
ATOM 1420 N N . HIS A 1 183 ? -15.270 1.556 16.416 1.00 93.38 183 HIS A N 1
ATOM 1421 C CA . HIS A 1 183 ? -15.427 0.517 15.407 1.00 93.38 183 HIS A CA 1
ATOM 1422 C C . HIS A 1 183 ? -14.120 -0.233 15.163 1.00 93.38 183 HIS A C 1
ATOM 1424 O O . HIS A 1 183 ? -13.063 0.377 15.021 1.00 93.38 183 HIS A O 1
ATOM 1430 N N . TRP A 1 184 ? -14.213 -1.548 15.008 1.00 94.25 184 TRP A N 1
ATOM 1431 C CA . TRP A 1 184 ? -13.163 -2.344 14.383 1.00 94.25 184 TRP A CA 1
ATOM 1432 C C . TRP A 1 184 ? -13.380 -2.359 12.875 1.00 94.25 184 TRP A C 1
ATOM 1434 O O . TRP A 1 184 ? -14.481 -2.643 12.412 1.00 94.25 184 TRP A O 1
ATOM 1444 N N . SER A 1 185 ? -12.355 -2.032 12.097 1.00 93.69 185 SER A N 1
ATOM 1445 C CA . SER A 1 185 ? -12.433 -1.963 10.635 1.00 93.69 185 SER A CA 1
ATOM 1446 C C . SER A 1 185 ? -11.487 -2.964 9.989 1.00 93.69 185 SER A C 1
ATOM 1448 O O . SER A 1 185 ? -10.360 -3.128 10.447 1.00 93.69 185 SER A O 1
ATOM 1450 N N . ALA A 1 186 ? -11.950 -3.625 8.930 1.00 94.44 186 ALA A N 1
ATOM 1451 C CA . ALA A 1 186 ? -11.189 -4.554 8.109 1.00 94.44 186 ALA A CA 1
ATOM 1452 C C . ALA A 1 186 ? -11.070 -3.996 6.688 1.00 94.44 186 ALA A C 1
ATOM 1454 O O . ALA A 1 186 ? -12.061 -3.845 5.969 1.00 94.44 186 ALA A O 1
ATOM 1455 N N . ARG A 1 187 ? -9.838 -3.706 6.269 1.00 92.56 187 ARG A N 1
ATOM 1456 C CA . ARG A 1 187 ? -9.498 -3.204 4.936 1.00 92.56 187 ARG A CA 1
ATOM 1457 C C . ARG A 1 187 ? -8.964 -4.350 4.093 1.00 92.56 187 ARG A C 1
ATOM 1459 O O . ARG A 1 187 ? -8.029 -5.032 4.503 1.00 92.56 187 ARG A O 1
ATOM 1466 N N . PHE A 1 188 ? -9.519 -4.548 2.904 1.00 90.25 188 PHE A N 1
ATOM 1467 C CA . PHE A 1 188 ? -9.088 -5.597 1.978 1.00 90.25 188 PHE A CA 1
ATOM 1468 C C . PHE A 1 188 ? -9.260 -5.175 0.520 1.00 90.25 188 PHE A C 1
ATOM 1470 O O . PHE A 1 188 ? -9.900 -4.169 0.221 1.00 90.25 188 PHE A O 1
ATOM 1477 N N . MET A 1 189 ? -8.620 -5.912 -0.385 1.00 87.69 189 MET A N 1
ATOM 1478 C CA . MET A 1 189 ? -8.747 -5.703 -1.824 1.00 87.69 189 MET A CA 1
ATOM 1479 C C . MET A 1 189 ? -9.760 -6.700 -2.364 1.00 87.69 189 MET A C 1
ATOM 1481 O O . MET A 1 189 ? -9.598 -7.899 -2.178 1.00 87.69 189 MET A O 1
ATOM 1485 N N . GLU A 1 190 ? -10.775 -6.207 -3.056 1.00 86.06 190 GLU A N 1
ATOM 1486 C CA . GLU A 1 190 ? -11.790 -7.031 -3.702 1.00 86.06 190 GLU A CA 1
ATOM 1487 C C . GLU A 1 190 ? -11.878 -6.620 -5.173 1.00 86.06 190 GLU A C 1
ATOM 1489 O O . GLU A 1 190 ? -12.124 -5.451 -5.484 1.00 86.06 190 GLU A O 1
ATOM 1494 N N . LYS A 1 191 ? -11.632 -7.558 -6.099 1.00 85.38 191 LYS A N 1
ATOM 1495 C CA . LYS A 1 191 ? -11.686 -7.314 -7.559 1.00 85.38 191 LYS A CA 1
ATOM 1496 C C . LYS A 1 191 ? -10.891 -6.068 -8.002 1.00 85.38 191 LYS A C 1
ATOM 1498 O O . LYS A 1 191 ? -11.338 -5.285 -8.837 1.00 85.38 191 LYS A O 1
ATOM 1503 N N . GLY A 1 192 ? -9.718 -5.850 -7.400 1.00 83.38 192 GLY A N 1
ATOM 1504 C CA . GLY A 1 192 ? -8.839 -4.711 -7.699 1.00 83.38 192 GLY A CA 1
ATOM 1505 C C . GLY A 1 192 ? -9.264 -3.367 -7.089 1.00 83.38 192 GLY A C 1
ATOM 1506 O O . GLY A 1 192 ? -8.594 -2.364 -7.330 1.00 83.38 192 GLY A O 1
ATOM 1507 N N . ARG A 1 193 ? -10.333 -3.319 -6.282 1.00 85.25 193 ARG A N 1
ATOM 1508 C CA . ARG A 1 193 ? -10.760 -2.122 -5.540 1.00 85.25 193 ARG A CA 1
ATOM 1509 C C . ARG A 1 193 ? -10.545 -2.313 -4.043 1.00 85.25 193 ARG A C 1
ATOM 1511 O O . ARG A 1 193 ? -10.815 -3.380 -3.502 1.00 85.25 193 ARG A O 1
ATOM 1518 N N . GLN A 1 194 ? -10.090 -1.263 -3.365 1.00 89.44 194 GLN A N 1
ATOM 1519 C CA . GLN A 1 194 ? -9.972 -1.282 -1.911 1.00 89.44 194 GLN A CA 1
ATOM 1520 C C . GLN A 1 194 ? -11.362 -1.162 -1.278 1.00 89.44 194 GLN A C 1
ATOM 1522 O O . GLN A 1 194 ? -12.117 -0.235 -1.576 1.00 89.44 194 GLN A O 1
ATOM 1527 N N . ARG A 1 195 ? -11.693 -2.101 -0.396 1.00 92.44 195 ARG A N 1
ATOM 1528 C CA . ARG A 1 195 ? -12.916 -2.121 0.407 1.00 92.44 195 ARG A CA 1
ATOM 1529 C C . ARG A 1 195 ? -12.581 -1.989 1.886 1.00 92.44 195 ARG A C 1
ATOM 1531 O O . ARG A 1 195 ? -11.469 -2.293 2.324 1.00 92.44 195 ARG A O 1
ATOM 1538 N N . ASN A 1 196 ? -13.557 -1.500 2.641 1.00 93.75 196 ASN A N 1
ATOM 1539 C CA . ASN A 1 196 ? -13.492 -1.372 4.087 1.00 93.75 196 ASN A CA 1
ATOM 1540 C C . ASN A 1 196 ? -14.838 -1.800 4.676 1.00 93.75 196 ASN A C 1
ATOM 1542 O O . ASN A 1 196 ? -15.875 -1.301 4.239 1.00 93.75 196 ASN A O 1
ATOM 1546 N N . VAL A 1 197 ? -14.811 -2.706 5.648 1.00 94.56 197 VAL A N 1
ATOM 1547 C CA . VAL A 1 197 ? -15.987 -3.146 6.407 1.00 94.56 197 VAL A CA 1
ATOM 1548 C C . VAL A 1 197 ? -15.737 -2.842 7.876 1.00 94.56 197 VAL A C 1
ATOM 1550 O O . VAL A 1 197 ? -14.674 -3.173 8.398 1.00 94.56 197 VAL A O 1
ATOM 1553 N N . SER A 1 198 ? -16.697 -2.205 8.545 1.00 94.50 198 SER A N 1
ATOM 1554 C CA . SER A 1 198 ? -16.576 -1.804 9.946 1.00 94.50 198 SER A CA 1
ATOM 1555 C C . SER A 1 198 ? -17.633 -2.459 10.835 1.00 94.50 198 SER A C 1
ATOM 1557 O O . SER A 1 198 ? -18.797 -2.605 10.469 1.00 94.50 198 SER A O 1
ATOM 1559 N N . PHE A 1 199 ? -17.216 -2.831 12.042 1.00 94.44 199 PHE A N 1
ATOM 1560 C CA . PHE A 1 199 ? -18.028 -3.467 13.071 1.00 94.44 199 PHE A CA 1
ATOM 1561 C C . PHE A 1 199 ? -18.043 -2.579 14.311 1.00 94.44 199 PHE A C 1
ATOM 1563 O O . PHE A 1 199 ? -16.996 -2.254 14.866 1.00 94.44 199 PHE A O 1
ATOM 1570 N N . SER A 1 200 ? -19.229 -2.145 14.737 1.00 91.88 200 SER A N 1
ATOM 1571 C CA . SER A 1 200 ? -19.368 -1.300 15.926 1.00 91.88 200 SER A CA 1
ATOM 1572 C C . SER A 1 200 ? -19.134 -2.093 17.209 1.00 91.88 200 SER A C 1
ATOM 1574 O O . SER A 1 200 ? -19.726 -3.157 17.390 1.00 91.88 200 SER A O 1
ATOM 1576 N N . VAL A 1 201 ? -18.348 -1.525 18.126 1.00 91.06 201 VAL A N 1
ATOM 1577 C CA . VAL A 1 201 ? -18.137 -2.078 19.475 1.00 91.06 201 VAL A CA 1
ATOM 1578 C C . VAL A 1 201 ? -19.422 -2.026 20.303 1.00 91.06 201 VAL A C 1
ATOM 1580 O O . VAL A 1 201 ? -19.721 -2.960 21.035 1.00 91.06 201 VAL A O 1
ATOM 1583 N N . ARG A 1 202 ? -20.254 -0.993 20.113 1.00 88.88 202 ARG A N 1
ATOM 1584 C CA . ARG A 1 202 ? -21.595 -0.912 20.722 1.00 88.88 202 ARG A CA 1
ATOM 1585 C C . ARG A 1 202 ? -22.514 -2.048 20.250 1.00 88.88 202 ARG A C 1
ATOM 1587 O O . ARG A 1 202 ? -23.301 -2.562 21.028 1.00 88.88 202 ARG A O 1
ATOM 1594 N N . LYS A 1 203 ? -22.350 -2.425 18.975 1.00 89.56 203 LYS A N 1
ATOM 1595 C CA . LYS A 1 203 ? -22.841 -3.630 18.282 1.00 89.56 203 LYS A CA 1
ATOM 1596 C C . LYS A 1 203 ? -22.596 -4.938 19.042 1.00 89.56 203 LYS A C 1
ATOM 1598 O O . LYS A 1 203 ? -23.496 -5.631 19.506 1.00 89.56 203 LYS A O 1
ATOM 1603 N N . TYR A 1 204 ? -21.320 -5.301 19.004 1.00 87.06 204 TYR A N 1
ATOM 1604 C CA . TYR A 1 204 ? -20.843 -6.677 19.123 1.00 87.06 204 TYR A CA 1
ATOM 1605 C C . TYR A 1 204 ? -19.864 -6.855 20.289 1.00 87.06 204 TYR A C 1
ATOM 1607 O O . TYR A 1 204 ? -19.110 -7.822 20.304 1.00 87.06 204 TYR A O 1
ATOM 1615 N N . GLY A 1 205 ? -19.794 -5.891 21.208 1.00 89.81 205 GLY A N 1
ATOM 1616 C CA . GLY A 1 205 ? -18.734 -5.845 22.207 1.00 89.81 205 GLY A CA 1
ATOM 1617 C C . GLY A 1 205 ? -17.367 -5.544 21.589 1.00 89.81 205 GLY A C 1
ATOM 1618 O O . GLY A 1 205 ? -17.204 -5.425 20.368 1.00 89.81 205 GLY A O 1
ATOM 1619 N N . TYR A 1 206 ? -16.363 -5.388 22.447 1.00 90.19 206 TYR A N 1
ATOM 1620 C CA . TYR A 1 206 ? -15.007 -5.068 22.009 1.00 90.19 206 TYR A CA 1
ATOM 1621 C C . TYR A 1 206 ? -14.340 -6.274 21.340 1.00 90.19 206 TYR A C 1
ATOM 1623 O O . TYR A 1 206 ? -13.821 -6.150 20.225 1.00 90.19 206 TYR A O 1
ATOM 1631 N N . GLU A 1 207 ? -14.438 -7.452 21.961 1.00 90.12 207 GLU A N 1
ATOM 1632 C CA . GLU A 1 207 ? -13.898 -8.691 21.404 1.00 90.12 207 GLU A CA 1
ATOM 1633 C C . GLU A 1 207 ? -14.689 -9.201 20.199 1.00 90.12 207 GLU A C 1
ATOM 1635 O O . GLU A 1 207 ? -14.096 -9.581 19.186 1.00 90.12 207 GLU A O 1
ATOM 1640 N N . GLY A 1 208 ? -16.022 -9.189 20.261 1.00 90.19 208 GLY A N 1
ATOM 1641 C CA . GLY A 1 208 ? -16.851 -9.702 19.168 1.00 90.19 208 GLY A CA 1
ATOM 1642 C C . GLY A 1 208 ? -16.700 -8.878 17.887 1.00 90.19 208 GLY A C 1
ATOM 1643 O O . GLY A 1 208 ? -16.569 -9.442 16.796 1.00 90.19 208 GLY A O 1
ATOM 1644 N N . ALA A 1 209 ? -16.611 -7.547 17.998 1.00 92.19 209 ALA A N 1
ATOM 1645 C CA . ALA A 1 209 ? -16.332 -6.684 16.850 1.00 92.19 209 ALA A CA 1
ATOM 1646 C C . ALA A 1 209 ? -14.945 -6.958 16.232 1.00 92.19 209 ALA A C 1
ATOM 1648 O O . ALA A 1 209 ? -14.826 -6.996 15.004 1.00 92.19 209 ALA A O 1
ATOM 1649 N N . PHE A 1 210 ? -13.920 -7.214 17.054 1.00 91.88 210 PHE A N 1
ATOM 1650 C CA . PHE A 1 210 ? -12.586 -7.588 16.576 1.00 91.88 210 PHE A CA 1
ATOM 1651 C C . PHE A 1 210 ? -12.592 -8.938 15.848 1.00 91.88 210 PHE A C 1
ATOM 1653 O O . PHE A 1 210 ? -12.109 -9.036 14.718 1.00 91.88 210 PHE A O 1
ATOM 1660 N N . ARG A 1 211 ? -13.208 -9.968 16.444 1.00 92.25 211 ARG A N 1
ATOM 1661 C CA . ARG A 1 211 ? -13.322 -11.305 15.834 1.00 92.25 211 ARG A CA 1
ATOM 1662 C C . ARG A 1 211 ? -14.051 -11.250 14.488 1.00 92.25 211 ARG A C 1
ATOM 1664 O O . ARG A 1 211 ? -13.626 -11.907 13.539 1.00 92.25 211 ARG A O 1
ATOM 1671 N N . ASN A 1 212 ? -15.103 -10.441 14.368 1.00 92.88 212 ASN A N 1
ATOM 1672 C CA . ASN A 1 212 ? -15.818 -10.256 13.101 1.00 92.88 212 ASN A CA 1
ATOM 1673 C C . ASN A 1 212 ? -14.964 -9.545 12.040 1.00 92.88 212 ASN A C 1
ATOM 1675 O O . ASN A 1 212 ? -14.950 -9.970 10.882 1.00 92.88 212 ASN A O 1
ATOM 1679 N N . ALA A 1 213 ? -14.190 -8.527 12.429 1.00 94.00 213 ALA A N 1
ATOM 1680 C CA . ALA A 1 213 ? -13.243 -7.871 11.529 1.00 94.00 213 ALA A CA 1
ATOM 1681 C C . ALA A 1 213 ? -12.174 -8.849 11.012 1.00 94.00 213 ALA A C 1
ATOM 1683 O O . ALA A 1 213 ? -11.877 -8.860 9.814 1.00 94.00 213 ALA A O 1
ATOM 1684 N N . LEU A 1 214 ? -11.648 -9.718 11.883 1.00 93.06 214 LEU A N 1
ATOM 1685 C CA . LEU A 1 214 ? -10.709 -10.763 11.482 1.00 93.06 214 LEU A CA 1
ATOM 1686 C C . LEU A 1 214 ? -11.346 -11.754 10.503 1.00 93.06 214 LEU A C 1
ATOM 1688 O O . LEU A 1 214 ? -10.758 -12.013 9.458 1.00 93.06 214 LEU A O 1
ATOM 1692 N N . LYS A 1 215 ? -12.554 -12.261 10.781 1.00 92.81 215 LYS A N 1
ATOM 1693 C CA . LYS A 1 215 ? -13.256 -13.189 9.875 1.00 92.81 215 LYS A CA 1
ATOM 1694 C C . LYS A 1 215 ? -13.368 -12.625 8.459 1.00 92.81 215 LYS A C 1
ATOM 1696 O O . LYS A 1 215 ? -12.983 -13.302 7.511 1.00 92.81 215 LYS A O 1
ATOM 1701 N N . VAL A 1 216 ? -13.820 -11.376 8.320 1.00 93.44 216 VAL A N 1
ATOM 1702 C CA . VAL A 1 216 ? -13.927 -10.715 7.006 1.00 93.44 216 VAL A CA 1
ATOM 1703 C C . VAL A 1 216 ? -12.561 -10.571 6.341 1.00 93.44 216 VAL A C 1
ATOM 1705 O O . VAL A 1 216 ? -12.416 -10.846 5.151 1.00 93.44 216 VAL A O 1
ATOM 1708 N N . ARG A 1 217 ? -11.541 -10.158 7.099 1.00 91.69 217 ARG A N 1
ATOM 1709 C CA . ARG A 1 217 ? -10.188 -9.962 6.571 1.00 91.69 217 ARG A CA 1
ATOM 1710 C C . ARG A 1 217 ? -9.568 -11.265 6.070 1.00 91.69 217 ARG A C 1
ATOM 1712 O O . ARG A 1 217 ? -9.037 -11.286 4.964 1.00 91.69 217 ARG A O 1
ATOM 1719 N N . TYR A 1 218 ? -9.623 -12.321 6.873 1.00 90.81 218 TYR A N 1
ATOM 1720 C CA . TYR A 1 218 ? -9.040 -13.620 6.547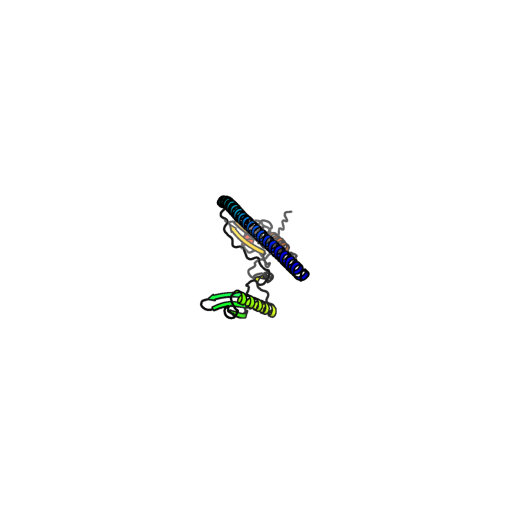 1.00 90.81 218 TYR A CA 1
ATOM 1721 C C . TYR A 1 218 ? -9.806 -14.319 5.419 1.00 90.81 218 TYR A C 1
ATOM 1723 O O . TYR A 1 218 ? -9.166 -14.843 4.511 1.00 90.81 218 TYR A O 1
ATOM 1731 N N . ALA A 1 219 ? -11.139 -14.199 5.385 1.00 90.38 219 ALA A N 1
ATOM 1732 C CA . ALA A 1 219 ? -11.943 -14.651 4.250 1.00 90.38 219 ALA A CA 1
ATOM 1733 C C . ALA A 1 219 ? -11.539 -13.948 2.941 1.00 90.38 219 ALA A C 1
ATOM 1735 O O . ALA A 1 219 ? -11.377 -14.603 1.919 1.00 90.38 219 ALA A O 1
ATOM 1736 N N . ALA A 1 220 ? -11.296 -12.633 2.976 1.00 87.88 220 ALA A N 1
ATOM 1737 C CA . ALA A 1 220 ? -10.891 -11.872 1.792 1.00 87.88 220 ALA A CA 1
ATOM 1738 C C . ALA A 1 220 ? -9.456 -12.158 1.306 1.00 87.88 220 ALA A C 1
ATOM 1740 O O . ALA A 1 220 ? -9.140 -11.870 0.155 1.00 87.88 220 ALA A O 1
ATOM 1741 N N . ILE A 1 221 ? -8.573 -12.669 2.173 1.00 86.56 221 ILE A N 1
ATOM 1742 C CA . ILE A 1 221 ? -7.212 -13.101 1.799 1.00 86.56 221 ILE A CA 1
ATOM 1743 C C . ILE A 1 221 ? -7.180 -14.611 1.487 1.00 86.56 221 ILE A C 1
ATOM 1745 O O . ILE A 1 221 ? -6.126 -15.133 1.141 1.00 86.56 221 ILE A O 1
ATOM 1749 N N . GLU A 1 222 ? -8.313 -15.312 1.617 1.00 86.25 222 GLU A N 1
ATOM 1750 C CA . GLU A 1 222 ? -8.407 -16.773 1.470 1.00 86.25 222 GLU A CA 1
ATOM 1751 C C . GLU A 1 222 ? -7.448 -17.516 2.421 1.00 86.25 222 GLU A C 1
ATOM 1753 O O . GLU A 1 222 ? -6.898 -18.568 2.103 1.00 86.25 222 GLU A O 1
ATOM 1758 N N . ARG A 1 223 ? -7.225 -16.954 3.618 1.00 85.31 223 ARG A N 1
ATOM 1759 C CA . ARG A 1 223 ? -6.395 -17.561 4.667 1.00 85.31 223 ARG A CA 1
ATOM 1760 C C . ARG A 1 223 ? -7.258 -18.043 5.832 1.00 85.31 223 ARG A C 1
ATOM 1762 O O . ARG A 1 223 ? -8.253 -17.396 6.157 1.00 85.31 223 ARG A O 1
ATOM 1769 N N . PRO A 1 224 ? -6.869 -19.132 6.514 1.00 87.62 224 PRO A N 1
ATOM 1770 C CA . PRO A 1 224 ? -7.568 -19.575 7.712 1.00 87.62 224 PRO A CA 1
ATOM 1771 C C . PRO A 1 224 ? -7.380 -18.567 8.850 1.00 87.62 224 PRO A C 1
ATOM 1773 O O . PRO A 1 224 ? -6.304 -17.990 9.022 1.00 87.62 224 PRO A O 1
ATOM 1776 N N . LEU A 1 225 ? -8.435 -18.369 9.642 1.00 86.06 225 LEU A N 1
ATOM 1777 C CA . LEU A 1 225 ? -8.390 -17.525 10.832 1.00 86.06 225 LEU A CA 1
ATOM 1778 C C . LEU A 1 225 ? -7.524 -18.195 11.918 1.00 86.06 225 LEU A C 1
ATOM 1780 O O . LEU A 1 225 ? -7.843 -19.317 12.322 1.00 86.06 225 LEU A O 1
ATOM 1784 N N . PRO A 1 226 ? -6.477 -17.531 12.440 1.00 82.50 226 PRO A N 1
ATOM 1785 C CA . PRO A 1 226 ? -5.685 -18.074 13.536 1.00 82.50 226 PRO A CA 1
ATOM 1786 C C . PRO A 1 226 ? -6.525 -18.198 14.810 1.00 82.50 226 PRO A C 1
ATOM 1788 O O . PRO A 1 226 ? -7.280 -17.288 15.169 1.00 82.50 226 PRO A O 1
ATOM 1791 N N . ARG A 1 227 ? -6.391 -19.328 15.509 1.00 82.94 227 ARG A N 1
ATOM 1792 C CA . ARG A 1 227 ? -7.051 -19.553 16.802 1.00 82.94 227 ARG A CA 1
ATOM 1793 C C . ARG A 1 227 ? -6.355 -18.726 17.889 1.00 82.94 227 ARG A C 1
ATOM 1795 O O . ARG A 1 227 ? -5.144 -18.553 17.850 1.00 82.94 227 ARG A O 1
ATOM 1802 N N . GLY A 1 228 ? -7.121 -18.225 18.859 1.00 82.00 228 GLY A N 1
ATOM 1803 C CA . GLY A 1 228 ? -6.577 -17.559 20.051 1.00 82.00 228 GLY A CA 1
ATOM 1804 C C . GLY A 1 228 ? -6.203 -16.079 19.901 1.00 82.00 228 GLY A C 1
ATOM 1805 O O . GLY A 1 228 ? -5.706 -15.493 20.858 1.00 82.00 228 GLY A O 1
ATOM 1806 N N . LEU A 1 229 ? -6.464 -15.442 18.754 1.00 83.81 229 LEU A N 1
ATOM 1807 C CA . LEU A 1 229 ? -6.258 -13.997 18.603 1.00 83.81 229 LEU A CA 1
ATOM 1808 C C . LEU A 1 229 ? -7.262 -13.209 19.456 1.00 83.81 229 LEU A C 1
ATOM 1810 O O . LEU A 1 229 ? -8.467 -13.223 19.190 1.00 83.81 229 LEU A O 1
ATOM 1814 N N . LYS A 1 230 ? -6.744 -12.485 20.448 1.00 85.75 230 LYS A N 1
ATOM 1815 C CA . LYS A 1 230 ? -7.496 -11.523 21.259 1.00 85.75 230 LYS A CA 1
ATOM 1816 C C . LYS A 1 230 ? -7.184 -10.097 20.807 1.00 85.75 230 LYS A C 1
ATOM 1818 O O . LYS A 1 230 ? -6.074 -9.851 20.328 1.00 85.75 230 LYS A O 1
ATOM 1823 N N . PRO A 1 231 ? -8.142 -9.160 20.911 1.00 86.56 231 PRO A N 1
ATOM 1824 C CA . PRO A 1 231 ? -7.832 -7.765 20.654 1.00 86.56 231 PRO A CA 1
ATOM 1825 C C . PRO A 1 231 ? -6.820 -7.240 21.685 1.00 86.56 231 PRO A C 1
ATOM 1827 O O . PRO A 1 231 ? -6.765 -7.747 22.808 1.00 86.56 231 PRO A O 1
ATOM 1830 N N . PRO A 1 232 ? -6.049 -6.197 21.337 1.00 87.12 232 PRO A N 1
ATOM 1831 C CA . PRO A 1 232 ? -5.239 -5.466 22.311 1.00 87.12 232 PRO A CA 1
ATOM 1832 C C . PRO A 1 232 ? -6.125 -4.914 23.433 1.00 87.12 232 PRO A C 1
ATOM 1834 O O . PRO A 1 232 ? -7.286 -4.573 23.185 1.00 87.12 232 PRO A O 1
ATOM 1837 N N . ALA A 1 233 ? -5.573 -4.757 24.637 1.00 86.31 233 ALA A N 1
ATOM 1838 C CA . ALA A 1 233 ? -6.305 -4.147 25.741 1.00 86.31 233 ALA A CA 1
ATOM 1839 C C . ALA A 1 233 ? -6.842 -2.755 25.332 1.00 86.31 233 ALA A C 1
ATOM 1841 O O . ALA A 1 233 ? -6.113 -1.970 24.713 1.00 86.31 233 ALA A O 1
ATOM 1842 N N . PRO A 1 234 ? -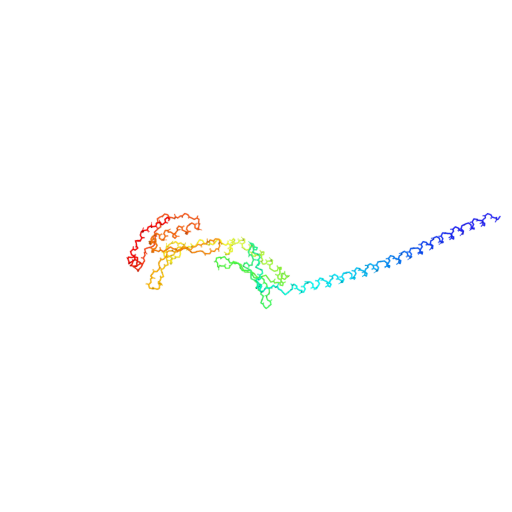8.122 -2.454 25.608 1.00 86.00 234 PRO A N 1
ATOM 1843 C CA . PRO A 1 234 ? -8.703 -1.150 25.309 1.00 86.00 234 PRO A CA 1
ATOM 1844 C C . PRO A 1 234 ? -7.998 -0.039 26.102 1.00 86.00 234 PRO A C 1
ATOM 1846 O O . PRO A 1 234 ? -7.452 -0.259 27.179 1.00 86.00 234 PRO A O 1
ATOM 1849 N N . SER A 1 235 ? -8.013 1.193 25.587 1.00 86.62 235 SER A N 1
ATOM 1850 C CA . SER A 1 235 ? -7.509 2.337 26.356 1.00 86.62 235 SER A CA 1
ATOM 1851 C C . SER A 1 235 ? -8.399 2.604 27.577 1.00 86.62 235 SER A C 1
ATOM 1853 O O . SER A 1 235 ? -9.611 2.404 27.518 1.00 86.62 235 SER A O 1
ATOM 1855 N N . LYS A 1 236 ? -7.841 3.174 28.655 1.00 86.81 236 LYS A N 1
ATOM 1856 C CA . LYS A 1 236 ? -8.610 3.550 29.864 1.00 86.81 236 LYS A CA 1
ATOM 1857 C C . LYS A 1 236 ? -9.841 4.415 29.550 1.00 86.81 236 LYS A C 1
ATOM 1859 O O . LYS A 1 236 ? -10.888 4.289 30.178 1.00 86.81 236 LYS A O 1
ATOM 1864 N N . THR A 1 237 ? -9.730 5.313 28.570 1.00 86.69 237 THR A N 1
ATOM 1865 C CA . THR A 1 237 ? -10.846 6.150 28.098 1.00 86.69 237 THR A CA 1
ATOM 1866 C C . THR A 1 237 ? -11.945 5.323 27.436 1.00 86.69 237 THR A C 1
ATOM 1868 O O . THR A 1 237 ? -13.128 5.542 27.701 1.00 86.69 237 THR A O 1
ATOM 1871 N N . LEU A 1 238 ? -11.555 4.344 26.619 1.00 86.94 238 LEU A N 1
ATOM 1872 C CA . LEU A 1 238 ? -12.469 3.425 25.961 1.00 86.94 238 LEU A CA 1
ATOM 1873 C C . LEU A 1 238 ? -13.150 2.499 26.974 1.00 86.94 238 LEU A C 1
ATOM 1875 O O . LEU A 1 238 ? -14.358 2.309 26.889 1.00 86.94 238 LEU A O 1
ATOM 1879 N N . GLU A 1 239 ? -12.421 1.989 27.966 1.00 87.62 239 GLU A N 1
ATOM 1880 C CA . GLU A 1 239 ? -12.980 1.187 29.064 1.00 87.62 239 GLU A CA 1
ATOM 1881 C C . GLU A 1 239 ? -14.064 1.939 29.834 1.00 87.62 239 GLU A C 1
ATOM 1883 O O . GLU A 1 239 ? -15.175 1.432 29.998 1.00 87.62 239 GLU A O 1
ATOM 1888 N N . ARG A 1 240 ? -13.779 3.181 30.249 1.00 88.94 240 ARG A N 1
ATOM 1889 C CA . ARG A 1 240 ? -14.761 4.038 30.935 1.00 88.94 240 ARG A CA 1
ATOM 1890 C C . ARG A 1 240 ? -16.005 4.259 30.080 1.00 88.94 240 ARG A C 1
ATOM 1892 O O . ARG A 1 240 ? -17.122 4.186 30.589 1.00 88.94 240 ARG A O 1
ATOM 1899 N N . TRP A 1 241 ? -15.823 4.505 28.784 1.00 89.50 241 TRP A N 1
ATOM 1900 C CA . TRP A 1 241 ? -16.938 4.665 27.857 1.00 89.50 241 TRP A CA 1
ATOM 1901 C C . TRP A 1 241 ? -17.753 3.373 27.706 1.00 89.50 241 TRP A C 1
ATOM 1903 O O . TRP A 1 241 ? -18.978 3.425 27.794 1.00 89.50 241 TRP A O 1
ATOM 1913 N N . MET A 1 242 ? -17.103 2.216 27.549 1.00 88.56 242 MET A N 1
ATOM 1914 C CA . MET A 1 242 ? -17.785 0.919 27.452 1.00 88.56 242 MET A CA 1
ATOM 1915 C C . MET A 1 242 ? -18.594 0.622 28.716 1.00 88.56 242 MET A C 1
ATOM 1917 O O . MET A 1 242 ? -19.760 0.241 28.608 1.00 88.56 242 MET A O 1
ATOM 1921 N N . LYS A 1 243 ? -18.024 0.900 29.897 1.00 87.44 243 LYS A N 1
ATOM 1922 C CA . LYS A 1 243 ? -18.716 0.775 31.187 1.00 87.44 243 LYS A CA 1
ATOM 1923 C C . LYS A 1 243 ? -19.934 1.699 31.265 1.00 87.44 243 LYS A C 1
ATOM 1925 O O . LYS A 1 243 ? -21.015 1.245 31.622 1.00 87.44 243 LYS A O 1
ATOM 1930 N N . LYS A 1 244 ? -19.799 2.964 30.846 1.00 87.31 244 LYS A N 1
ATOM 1931 C CA . LYS A 1 244 ? -20.917 3.927 30.784 1.00 87.31 244 LYS A CA 1
ATOM 1932 C C . LYS A 1 244 ? -22.040 3.471 29.844 1.00 87.31 244 LYS A C 1
ATOM 1934 O O . LYS A 1 244 ? -23.199 3.783 30.081 1.00 87.31 244 LYS A O 1
ATOM 1939 N N . GLN A 1 245 ? -21.704 2.768 28.766 1.00 83.06 245 GLN A N 1
ATOM 1940 C CA . GLN A 1 245 ? -22.673 2.247 27.797 1.00 83.06 245 GLN A CA 1
ATOM 1941 C C . GLN A 1 245 ? -23.220 0.855 28.161 1.00 83.06 245 GLN A C 1
ATOM 1943 O O . GLN A 1 245 ? -23.994 0.299 27.384 1.00 83.06 245 GLN A O 1
ATOM 1948 N N . ASN A 1 246 ? -22.809 0.286 29.301 1.00 82.75 246 ASN A N 1
ATOM 1949 C CA . ASN A 1 246 ? -23.114 -1.084 29.720 1.00 82.75 246 ASN A CA 1
ATOM 1950 C C . ASN A 1 246 ? -22.758 -2.144 28.651 1.00 82.75 246 ASN A C 1
ATOM 1952 O O . ASN A 1 246 ? -23.453 -3.145 28.470 1.00 82.75 246 ASN A O 1
ATOM 1956 N N . ILE A 1 247 ? -21.684 -1.896 27.891 1.00 79.50 247 ILE A N 1
ATOM 1957 C CA . ILE A 1 247 ? -21.184 -2.808 26.858 1.00 79.50 247 ILE A CA 1
ATOM 1958 C C . ILE A 1 247 ? -20.251 -3.803 27.538 1.00 79.50 247 ILE A C 1
ATOM 1960 O O . ILE A 1 247 ? -19.165 -3.436 27.986 1.00 79.50 247 ILE A O 1
ATOM 1964 N N . ASN A 1 248 ? -20.649 -5.071 27.578 1.00 69.69 248 ASN A N 1
ATOM 1965 C CA . ASN A 1 248 ? -19.769 -6.127 28.053 1.00 69.69 248 ASN A CA 1
ATOM 1966 C C . ASN A 1 248 ? -18.674 -6.398 26.990 1.00 69.69 248 ASN A C 1
ATOM 1968 O O . ASN A 1 248 ? -19.004 -6.617 25.816 1.00 69.69 248 ASN A O 1
ATOM 1972 N N . PRO A 1 249 ? -17.378 -6.351 27.360 1.00 67.12 249 PRO A N 1
ATOM 1973 C CA . PRO A 1 249 ? -16.270 -6.535 26.422 1.00 67.12 249 PRO A CA 1
ATOM 1974 C C . PRO A 1 249 ? -16.281 -7.899 25.716 1.00 67.12 249 PRO A C 1
ATOM 1976 O O . PRO A 1 249 ? -15.806 -7.974 24.580 1.00 67.12 249 PRO A O 1
ATOM 1979 N N . ASP A 1 250 ? -16.876 -8.923 26.335 1.00 64.62 250 ASP A N 1
ATOM 1980 C CA . ASP A 1 250 ? -16.775 -10.332 25.927 1.00 64.62 250 ASP A CA 1
ATOM 1981 C C . ASP A 1 250 ? -18.020 -10.864 25.178 1.00 64.62 250 ASP A C 1
ATOM 1983 O O . ASP A 1 250 ? -18.119 -12.036 24.807 1.00 64.62 250 ASP A O 1
ATOM 1987 N N . VAL A 1 251 ? -19.026 -10.016 24.925 1.00 57.47 251 VAL A N 1
ATOM 1988 C CA . VAL A 1 251 ? -20.307 -10.501 24.381 1.00 57.47 251 VAL A CA 1
ATOM 1989 C C . VAL A 1 251 ? -20.244 -10.709 22.874 1.00 57.47 251 VAL A C 1
ATOM 1991 O O . VAL A 1 251 ? -20.446 -9.805 22.065 1.00 57.47 251 VAL A O 1
ATOM 1994 N N . ASN A 1 252 ? -20.069 -11.970 22.495 1.00 50.81 252 ASN A N 1
ATOM 1995 C CA . ASN A 1 252 ? -20.261 -12.472 21.144 1.00 50.81 252 ASN A CA 1
ATOM 1996 C C . ASN A 1 252 ? -21.770 -12.636 20.848 1.00 50.81 252 ASN A C 1
ATOM 1998 O O . ASN A 1 252 ? -22.268 -13.753 20.716 1.00 50.81 252 ASN A O 1
ATOM 2002 N N . ARG A 1 253 ? -22.533 -11.533 20.759 1.00 46.84 253 ARG A N 1
ATOM 2003 C CA . ARG A 1 253 ? -23.907 -11.575 20.215 1.00 46.84 253 ARG A CA 1
ATOM 2004 C C . ARG A 1 253 ? -23.822 -11.818 18.709 1.00 46.84 253 ARG A C 1
ATOM 2006 O O . ARG A 1 253 ? -23.779 -10.890 17.902 1.00 46.84 253 ARG A O 1
ATOM 2013 N N . VAL A 1 254 ? -23.747 -13.092 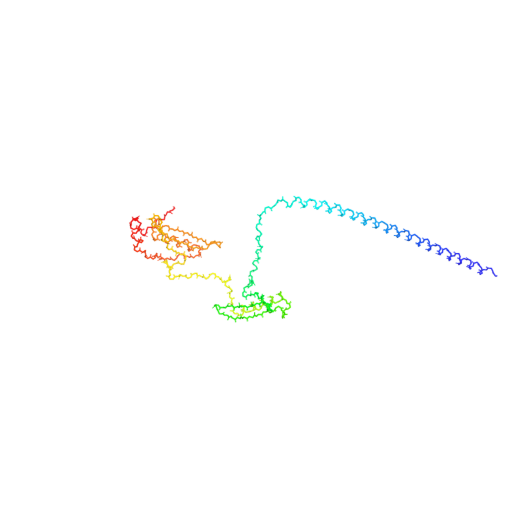18.340 1.00 41.78 254 VAL A N 1
ATOM 2014 C CA . VAL A 1 254 ? -23.965 -13.569 16.977 1.00 41.78 254 VAL A CA 1
ATOM 2015 C C . VAL A 1 254 ? -25.444 -13.339 16.667 1.00 41.78 254 VAL A C 1
ATOM 2017 O O . VAL A 1 254 ? -26.291 -14.151 17.023 1.00 41.78 254 VAL A O 1
ATOM 2020 N N . THR A 1 255 ? -25.781 -12.199 16.066 1.00 36.88 255 THR A N 1
ATOM 2021 C CA . THR A 1 255 ? -27.076 -12.065 15.393 1.00 36.88 255 THR A CA 1
ATOM 2022 C C . THR A 1 255 ? -27.039 -13.000 14.189 1.00 36.88 255 THR A C 1
ATOM 2024 O O . THR A 1 255 ? -26.274 -12.734 13.257 1.00 36.88 255 THR A O 1
ATOM 2027 N N . ARG A 1 256 ? -27.771 -14.117 14.300 1.00 31.36 256 ARG A N 1
ATOM 2028 C CA . ARG A 1 256 ? -28.198 -14.959 13.176 1.00 31.36 256 ARG A CA 1
ATOM 2029 C C . ARG A 1 256 ? -28.969 -14.125 12.159 1.00 31.36 256 ARG A C 1
ATOM 2031 O O . ARG A 1 256 ? -29.635 -13.159 12.597 1.00 31.36 256 ARG A O 1
#

Radius of gyration: 46.1 Å; chains: 1; bounding box: 53×40×162 Å